Protein AF-0000000082408861 (afdb_homodimer)

Structure (mmCIF, N/CA/C/O backbone):
data_AF-0000000082408861-model_v1
#
loop_
_entity.id
_entity.type
_entity.pdbx_description
1 polymer 'DNA-binding transcriptional regulator, MarR family'
#
loop_
_atom_site.group_PDB
_atom_site.id
_atom_site.type_symbol
_atom_site.label_atom_id
_atom_site.label_alt_id
_atom_site.label_comp_id
_atom_site.label_asym_id
_atom_site.label_entity_id
_atom_site.label_seq_id
_atom_site.pdbx_PDB_ins_code
_atom_site.Cartn_x
_atom_site.Cartn_y
_atom_site.Cartn_z
_atom_site.occupancy
_atom_site.B_iso_or_equiv
_atom_site.auth_seq_id
_atom_site.auth_comp_id
_atom_site.auth_asym_id
_atom_site.auth_atom_id
_atom_site.pdbx_PDB_model_num
ATOM 1 N N . MET A 1 1 ? -28 -29.281 5.527 1 42.22 1 MET A N 1
ATOM 2 C CA . MET A 1 1 ? -28.469 -27.938 5.199 1 42.22 1 MET A CA 1
ATOM 3 C C . MET A 1 1 ? -27.312 -26.938 5.227 1 42.22 1 MET A C 1
ATOM 5 O O . MET A 1 1 ? -26.641 -26.797 6.242 1 42.22 1 MET A O 1
ATOM 9 N N . GLU A 1 2 ? -26.484 -26.781 4.203 1 54.41 2 GLU A N 1
ATOM 10 C CA . GLU A 1 2 ? -25.219 -26.047 4.102 1 54.41 2 GLU A CA 1
ATOM 11 C C . GLU A 1 2 ? -25.375 -24.609 4.594 1 54.41 2 GLU A C 1
ATOM 13 O O . GLU A 1 2 ? -26.375 -23.953 4.293 1 54.41 2 GLU A O 1
ATOM 18 N N . ALA A 1 3 ? -25.062 -24.406 5.738 1 59.84 3 ALA A N 1
ATOM 19 C CA . ALA A 1 3 ? -25.188 -23.062 6.316 1 59.84 3 ALA A CA 1
ATOM 20 C C . ALA A 1 3 ? -25.031 -22 5.246 1 59.84 3 ALA A C 1
ATOM 22 O O . ALA A 1 3 ? -24.203 -22.125 4.34 1 59.84 3 ALA A O 1
ATOM 23 N N . PRO A 1 4 ? -26.047 -21.188 5.078 1 75 4 PRO A N 1
ATOM 24 C CA . PRO A 1 4 ? -26.047 -20.156 4.031 1 75 4 PRO A CA 1
ATOM 25 C C . PRO A 1 4 ? -24.734 -19.391 3.961 1 75 4 PRO A C 1
ATOM 27 O O . PRO A 1 4 ? -24.094 -19.156 4.988 1 75 4 PRO A O 1
ATOM 30 N N . ARG A 1 5 ? -24.109 -19.469 2.812 1 85.31 5 ARG A N 1
ATOM 31 C CA . ARG A 1 5 ? -22.891 -18.719 2.51 1 85.31 5 ARG A CA 1
ATOM 32 C C . ARG A 1 5 ? -23.062 -17.234 2.846 1 85.31 5 ARG A C 1
ATOM 34 O O . ARG A 1 5 ? -24.047 -16.609 2.461 1 85.31 5 ARG A O 1
ATOM 41 N N . ASP A 1 6 ? -22.172 -16.688 3.797 1 92.5 6 ASP A N 1
ATOM 42 C CA . ASP A 1 6 ? -22.141 -15.258 4.078 1 92.5 6 ASP A CA 1
ATOM 43 C C . ASP A 1 6 ? -20.984 -14.57 3.361 1 92.5 6 ASP A C 1
ATOM 45 O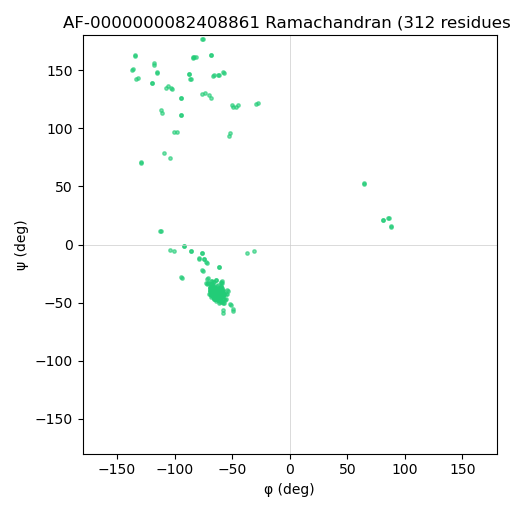 O . ASP A 1 6 ? -19.875 -14.5 3.895 1 92.5 6 ASP A O 1
ATOM 49 N N . ILE A 1 7 ? -21.297 -14.016 2.242 1 93.81 7 ILE A N 1
ATOM 50 C CA . ILE A 1 7 ? -20.281 -13.461 1.347 1 93.81 7 ILE A CA 1
ATOM 51 C C . ILE A 1 7 ? -19.625 -12.258 2.002 1 93.81 7 ILE A C 1
ATOM 53 O O . ILE A 1 7 ? -18.422 -12.016 1.807 1 93.81 7 ILE A O 1
ATOM 57 N N . SER A 1 8 ? -20.359 -11.516 2.799 1 93.75 8 SER A N 1
ATOM 58 C CA . SER A 1 8 ? -19.812 -10.32 3.438 1 93.75 8 SER A CA 1
ATOM 59 C C . SER A 1 8 ? -18.703 -10.68 4.426 1 93.75 8 SER A C 1
ATOM 61 O O . SER A 1 8 ? -17.703 -9.969 4.535 1 93.75 8 SER A O 1
ATOM 63 N N . VAL A 1 9 ? -18.875 -11.75 5.09 1 92.69 9 VAL A N 1
ATOM 64 C CA . VAL A 1 9 ? -17.875 -12.195 6.055 1 92.69 9 VAL A CA 1
ATOM 65 C C . VAL A 1 9 ? -16.625 -12.672 5.324 1 92.69 9 VAL A C 1
ATOM 67 O O . VAL A 1 9 ? -15.508 -12.359 5.734 1 92.69 9 VAL A O 1
ATOM 70 N N . GLU A 1 10 ? -16.844 -13.414 4.246 1 93.81 10 GLU A N 1
ATOM 71 C CA . GLU A 1 10 ? -15.727 -13.891 3.439 1 93.81 10 GLU A CA 1
ATOM 72 C C . GLU A 1 10 ? -14.938 -12.727 2.855 1 93.81 10 GLU A C 1
ATOM 74 O O . GLU A 1 10 ? -13.703 -12.727 2.881 1 93.81 10 GLU A O 1
ATOM 79 N N . ARG A 1 11 ? -15.602 -11.75 2.379 1 94 11 ARG A N 1
ATOM 80 C CA . ARG A 1 11 ? -14.969 -10.555 1.826 1 94 11 ARG A CA 1
ATOM 81 C C . ARG A 1 11 ? -14.164 -9.82 2.891 1 94 11 ARG A C 1
ATOM 83 O O . ARG A 1 11 ? -13.016 -9.438 2.648 1 94 11 ARG A O 1
ATOM 90 N N . GLU A 1 12 ? -14.797 -9.648 4.031 1 92.5 12 GLU A N 1
ATOM 91 C CA . GLU A 1 12 ? -14.125 -8.914 5.102 1 92.5 12 GLU A CA 1
ATOM 92 C C . GLU A 1 12 ? -12.82 -9.594 5.5 1 92.5 12 GLU A C 1
ATOM 94 O O . GLU A 1 12 ? -11.797 -8.93 5.688 1 92.5 12 GLU A O 1
ATOM 99 N N . ARG A 1 13 ? -12.828 -10.859 5.555 1 91.5 13 ARG A N 1
ATOM 100 C CA . ARG A 1 13 ? -11.633 -11.609 5.918 1 91.5 13 ARG A CA 1
ATOM 101 C C . ARG A 1 13 ? -10.539 -11.445 4.863 1 91.5 13 ARG A C 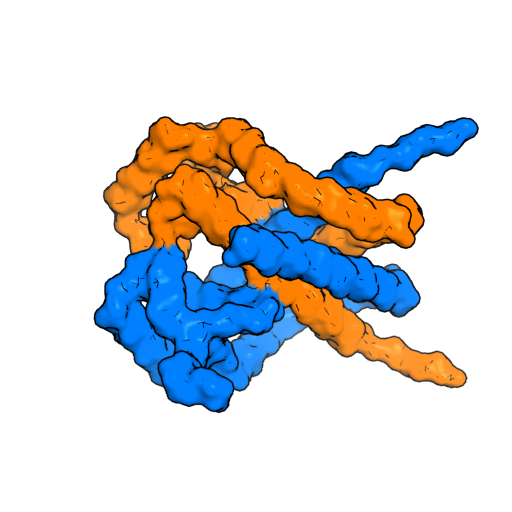1
ATOM 103 O O . ARG A 1 13 ? -9.383 -11.195 5.199 1 91.5 13 ARG A O 1
ATOM 110 N N . LEU A 1 14 ? -10.93 -11.594 3.627 1 93.56 14 LEU A N 1
ATOM 111 C CA . LEU A 1 14 ? -9.961 -11.484 2.539 1 93.56 14 LEU A CA 1
ATOM 112 C C . LEU A 1 14 ? -9.422 -10.062 2.441 1 93.56 14 LEU A C 1
ATOM 114 O O . LEU A 1 14 ? -8.219 -9.859 2.262 1 93.56 14 LEU A O 1
ATOM 118 N N . MET A 1 15 ? -10.32 -9.062 2.646 1 91.62 15 MET A N 1
ATOM 119 C CA . MET A 1 15 ? -9.906 -7.664 2.564 1 91.62 15 MET A CA 1
ATOM 120 C C . MET A 1 15 ? -8.984 -7.301 3.725 1 91.62 15 MET A C 1
ATOM 122 O O . MET A 1 15 ? -8.07 -6.484 3.57 1 91.62 15 MET A O 1
ATOM 126 N N . ASP A 1 16 ? -9.234 -7.914 4.871 1 90.44 16 ASP A N 1
ATOM 127 C CA . ASP A 1 16 ? -8.336 -7.727 6.004 1 90.44 16 ASP A CA 1
ATOM 128 C C . ASP A 1 16 ? -6.922 -8.195 5.66 1 90.44 16 ASP A C 1
ATOM 130 O O . ASP A 1 16 ? -5.941 -7.535 6.004 1 90.44 16 ASP A O 1
ATOM 134 N N . GLU A 1 17 ? -6.812 -9.305 4.984 1 91.69 17 GLU A N 1
ATOM 135 C CA . GLU A 1 17 ? -5.512 -9.844 4.594 1 91.69 17 GLU A CA 1
ATOM 136 C C . GLU A 1 17 ? -4.844 -8.961 3.545 1 91.69 17 GLU A C 1
ATOM 138 O O . GLU A 1 17 ? -3.629 -8.758 3.576 1 91.69 17 GLU A O 1
ATOM 143 N N . PHE A 1 18 ? -5.617 -8.383 2.65 1 91.06 18 PHE A N 1
ATOM 144 C CA . PHE A 1 18 ? -5.078 -7.48 1.639 1 91.06 18 PHE A CA 1
ATOM 145 C C . PHE A 1 18 ? -4.578 -6.188 2.275 1 91.06 18 PHE A C 1
ATOM 147 O O . PHE A 1 18 ? -3.543 -5.652 1.875 1 91.06 18 PHE A O 1
ATOM 154 N N . ARG A 1 19 ? -5.32 -5.711 3.244 1 87.31 19 ARG A N 1
ATOM 155 C CA . ARG A 1 19 ? -4.891 -4.516 3.963 1 87.31 19 ARG A CA 1
ATOM 156 C C . ARG A 1 19 ? -3.588 -4.77 4.715 1 87.31 19 ARG A C 1
ATOM 158 O O . ARG A 1 19 ? -2.68 -3.938 4.695 1 87.31 19 ARG A O 1
ATOM 165 N N . ALA A 1 20 ? -3.557 -5.93 5.379 1 88.88 20 ALA A N 1
ATOM 166 C CA . ALA A 1 20 ? -2.324 -6.301 6.066 1 88.88 20 ALA A CA 1
ATOM 167 C C . ALA A 1 20 ? -1.147 -6.355 5.098 1 88.88 20 ALA A C 1
ATOM 169 O O . ALA A 1 20 ? -0.052 -5.883 5.414 1 88.88 20 ALA A O 1
ATOM 170 N N . TYR A 1 21 ? -1.345 -6.895 3.92 1 89.19 21 TYR A N 1
ATOM 171 C CA . TYR A 1 21 ? -0.315 -6.918 2.889 1 89.19 21 TYR A CA 1
ATOM 172 C C . TYR A 1 21 ? 0.105 -5.504 2.502 1 89.19 21 TYR A C 1
ATOM 174 O O . TYR A 1 21 ? 1.293 -5.234 2.312 1 89.19 21 TYR A O 1
ATOM 182 N N . GLY A 1 22 ? -0.897 -4.637 2.373 1 86.56 22 GLY A N 1
ATOM 183 C CA . GLY A 1 22 ? -0.594 -3.25 2.059 1 86.56 22 GLY A CA 1
ATOM 184 C C . GLY A 1 22 ? 0.324 -2.596 3.074 1 86.56 22 GLY A C 1
ATOM 185 O O . GLY A 1 22 ? 1.254 -1.876 2.705 1 86.56 22 GLY A O 1
ATOM 186 N N . GLY A 1 23 ? 0.07 -2.816 4.332 1 87.81 23 GLY A N 1
ATOM 187 C CA . GLY A 1 23 ? 0.945 -2.312 5.379 1 87.81 23 GLY A CA 1
ATOM 188 C C . GLY A 1 23 ? 2.354 -2.869 5.301 1 87.81 23 GLY A C 1
ATOM 189 O O . GLY A 1 23 ? 3.328 -2.129 5.453 1 87.81 23 GLY A O 1
ATOM 190 N N . THR A 1 24 ? 2.477 -4.148 5.074 1 89.5 24 THR A N 1
ATOM 191 C CA . THR A 1 24 ? 3.775 -4.797 4.941 1 89.5 24 THR A CA 1
ATOM 192 C C . THR A 1 24 ? 4.527 -4.258 3.729 1 89.5 24 THR A C 1
ATOM 194 O O . THR A 1 24 ? 5.73 -4.008 3.799 1 89.5 24 THR A O 1
ATOM 197 N N . PHE A 1 25 ? 3.768 -4.105 2.684 1 86.56 25 PHE A N 1
ATOM 198 C CA . PHE A 1 25 ? 4.359 -3.566 1.464 1 86.56 25 PHE A CA 1
ATOM 199 C C . PHE A 1 25 ? 4.887 -2.156 1.694 1 86.56 25 PHE A C 1
ATOM 201 O O . PHE A 1 25 ? 5.977 -1.812 1.236 1 86.56 25 PHE A O 1
ATOM 208 N N . THR A 1 26 ? 4.121 -1.321 2.369 1 86.88 26 THR A N 1
ATOM 209 C CA . THR A 1 26 ? 4.551 0.029 2.713 1 86.88 26 THR A CA 1
ATOM 210 C C . THR A 1 26 ? 5.844 -0.006 3.523 1 86.88 26 THR A C 1
ATOM 212 O O . THR A 1 26 ? 6.75 0.798 3.295 1 86.88 26 THR A O 1
ATOM 215 N N . GLU A 1 27 ? 5.949 -0.92 4.465 1 89.25 27 GLU A N 1
ATOM 216 C CA . GLU A 1 27 ? 7.16 -1.059 5.27 1 89.25 27 GLU A CA 1
ATOM 217 C C . GLU A 1 27 ? 8.359 -1.421 4.398 1 89.25 27 GLU A C 1
ATOM 219 O O . GLU A 1 27 ? 9.438 -0.845 4.551 1 89.25 27 GLU A O 1
ATOM 224 N N . PHE A 1 28 ? 8.203 -2.354 3.49 1 90.12 28 PHE A N 1
ATOM 225 C CA . PHE A 1 28 ? 9.273 -2.73 2.576 1 90.12 28 PHE A CA 1
ATOM 226 C C . PHE A 1 28 ? 9.688 -1.547 1.708 1 90.12 28 PHE A C 1
ATOM 228 O O . PHE A 1 28 ? 10.875 -1.365 1.421 1 90.12 28 PHE A O 1
ATOM 235 N N . SER A 1 29 ? 8.68 -0.784 1.283 1 89.88 29 SER A N 1
ATOM 236 C CA . SER A 1 29 ? 8.969 0.389 0.465 1 89.88 29 SER A CA 1
ATOM 237 C C . SER A 1 29 ? 9.812 1.401 1.231 1 89.88 29 SER A C 1
ATOM 239 O O . SER A 1 29 ? 10.742 1.991 0.674 1 89.88 29 SER A O 1
ATOM 241 N N . HIS A 1 30 ? 9.516 1.572 2.506 1 89.5 30 HIS A N 1
ATOM 242 C CA . HIS A 1 30 ? 10.305 2.467 3.342 1 89.5 30 HIS A CA 1
ATOM 243 C C . HIS A 1 30 ? 11.734 1.953 3.502 1 89.5 30 HIS A C 1
ATOM 245 O O . HIS A 1 30 ? 12.688 2.729 3.43 1 89.5 30 HIS A O 1
ATOM 251 N N . ARG A 1 31 ? 11.836 0.746 3.707 1 90.94 31 ARG A N 1
ATOM 252 C CA . ARG A 1 31 ? 13.156 0.158 3.871 1 90.94 31 ARG A CA 1
ATOM 253 C C . ARG A 1 31 ? 13.969 0.26 2.582 1 90.94 31 ARG A C 1
ATOM 255 O O . ARG A 1 31 ? 15.18 0.486 2.617 1 90.94 31 ARG A O 1
ATOM 262 N N . PHE A 1 32 ? 13.336 0.033 1.491 1 93.94 32 PHE A N 1
ATOM 263 C CA . PHE A 1 32 ? 13.992 0.176 0.198 1 93.94 32 PHE A CA 1
ATOM 264 C C . PHE A 1 32 ? 14.469 1.607 -0.009 1 93.94 32 PHE A C 1
ATOM 266 O O . PHE A 1 32 ? 15.625 1.831 -0.384 1 93.94 32 PHE A O 1
ATOM 273 N N . ALA A 1 33 ? 13.57 2.564 0.259 1 93.12 33 ALA A N 1
ATOM 274 C CA . ALA A 1 33 ? 13.938 3.971 0.117 1 93.12 33 ALA A CA 1
ATOM 275 C C . ALA A 1 33 ? 15.109 4.324 1.026 1 93.12 33 ALA A C 1
ATOM 277 O O . ALA A 1 33 ? 16.016 5.074 0.63 1 93.12 33 ALA A O 1
ATOM 278 N N . SER A 1 34 ? 15.086 3.775 2.24 1 91.44 34 SER A N 1
ATOM 279 C CA . SER A 1 34 ? 16.203 3.979 3.168 1 91.44 34 SER A CA 1
ATOM 280 C C . SER A 1 34 ? 17.484 3.355 2.635 1 91.44 34 SER A C 1
ATOM 282 O O . SER A 1 34 ? 18.562 3.949 2.74 1 91.44 34 SER A O 1
ATOM 284 N N . TRP A 1 35 ? 17.359 2.203 2.129 1 94.31 35 TRP A N 1
ATOM 285 C CA . TRP A 1 35 ? 18.484 1.495 1.535 1 94.31 35 TRP A CA 1
ATOM 286 C C . TRP A 1 35 ? 19.078 2.287 0.373 1 94.31 35 TRP A C 1
ATOM 288 O O . TRP A 1 35 ? 20.281 2.252 0.14 1 94.31 35 TRP A O 1
ATOM 298 N N . LEU A 1 36 ? 18.25 3.018 -0.362 1 95.25 36 LEU A N 1
ATOM 299 C CA . LEU A 1 36 ? 18.703 3.873 -1.454 1 95.25 36 LEU A CA 1
ATOM 300 C C . LEU A 1 36 ? 19.375 5.125 -0.916 1 95.25 36 LEU A C 1
ATOM 302 O O . LEU A 1 36 ? 19.984 5.891 -1.68 1 95.25 36 LEU A O 1
ATOM 306 N N . GLY A 1 37 ? 19.234 5.375 0.365 1 94.19 37 GLY A N 1
ATOM 307 C CA . GLY A 1 37 ? 19.844 6.543 0.982 1 94.19 37 GLY A CA 1
ATOM 308 C C . GLY A 1 37 ? 18.984 7.789 0.877 1 94.19 37 GLY A C 1
ATOM 309 O O . GLY A 1 37 ? 19.484 8.906 0.982 1 94.19 37 GLY A O 1
ATOM 310 N N . LEU A 1 38 ? 17.672 7.629 0.696 1 94.25 38 LEU A N 1
ATOM 311 C CA . LEU A 1 38 ? 16.781 8.773 0.537 1 94.25 38 LEU A CA 1
ATOM 312 C C . LEU A 1 38 ? 16.328 9.297 1.894 1 94.25 38 LEU A C 1
ATOM 314 O O . LEU A 1 38 ? 16.062 8.508 2.809 1 94.25 38 LEU A O 1
ATOM 318 N N . HIS A 1 39 ? 16.25 10.602 1.918 1 89.12 39 HIS A N 1
ATOM 319 C CA . HIS A 1 39 ? 15.586 11.18 3.086 1 89.12 39 HIS A CA 1
ATOM 320 C C . HIS A 1 39 ? 14.078 11.023 3.006 1 89.12 39 HIS A C 1
ATOM 322 O O . HIS A 1 39 ? 13.539 10.625 1.966 1 89.12 39 HIS A O 1
ATOM 328 N N . SER A 1 40 ? 13.43 11.469 4.051 1 87.88 40 SER A N 1
ATOM 329 C CA . SER A 1 40 ? 12.031 11.094 4.258 1 87.88 40 SER A CA 1
ATOM 330 C C . SER A 1 40 ? 11.141 11.656 3.16 1 87.88 40 SER A C 1
ATOM 332 O O . SER A 1 40 ? 10.312 10.938 2.592 1 87.88 40 SER A O 1
ATOM 334 N N . THR A 1 41 ? 11.305 12.914 2.811 1 89.19 41 THR A N 1
ATOM 335 C CA . THR A 1 41 ? 10.438 13.523 1.804 1 89.19 41 THR A CA 1
ATOM 336 C C . THR A 1 41 ? 10.711 12.93 0.426 1 89.19 41 THR A C 1
ATOM 338 O O . THR A 1 41 ? 9.781 12.664 -0.337 1 89.19 41 THR A O 1
ATOM 341 N N . ASP A 1 42 ? 12.008 12.695 0.109 1 94.19 42 ASP A N 1
ATOM 342 C CA . ASP A 1 42 ? 12.367 12.07 -1.159 1 94.19 42 ASP A CA 1
ATOM 343 C C . ASP A 1 42 ? 11.836 10.641 -1.23 1 94.19 42 ASP A C 1
ATOM 345 O O . ASP A 1 42 ? 11.367 10.195 -2.281 1 94.19 42 ASP A O 1
ATOM 349 N N . ALA A 1 43 ? 11.945 10.016 -0.113 1 93.12 43 ALA A N 1
ATOM 350 C CA . ALA A 1 43 ? 11.422 8.656 -0.021 1 93.12 43 ALA A CA 1
ATOM 351 C C . ALA A 1 43 ? 9.922 8.625 -0.282 1 93.12 43 ALA A C 1
ATOM 353 O O . ALA A 1 43 ? 9.438 7.832 -1.091 1 93.12 43 ALA A O 1
ATOM 354 N N . THR A 1 44 ? 9.234 9.461 0.385 1 91.06 44 THR A N 1
ATOM 355 C CA . THR A 1 44 ? 7.793 9.555 0.22 1 91.06 44 THR A CA 1
ATOM 356 C C . THR A 1 44 ? 7.43 9.852 -1.231 1 91.06 44 THR A C 1
ATOM 358 O O . THR A 1 44 ? 6.512 9.242 -1.786 1 91.06 44 THR A O 1
ATOM 361 N N . ALA A 1 45 ? 8.156 10.742 -1.843 1 94.62 45 ALA A N 1
ATOM 362 C CA . ALA A 1 45 ? 7.906 11.102 -3.234 1 94.62 45 ALA A CA 1
ATOM 363 C C . ALA A 1 45 ? 8.109 9.906 -4.16 1 94.62 45 ALA A C 1
ATOM 365 O O . ALA A 1 45 ? 7.266 9.633 -5.016 1 94.62 45 ALA A O 1
ATOM 366 N N . LEU A 1 46 ? 9.211 9.227 -3.965 1 9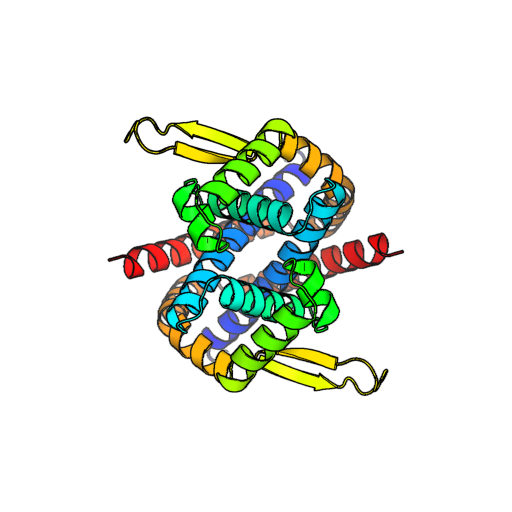4.62 46 LEU A N 1
ATOM 367 C CA . LEU A 1 46 ? 9.5 8.07 -4.801 1 94.62 46 LEU A CA 1
ATOM 368 C C . LEU A 1 46 ? 8.406 7.012 -4.66 1 94.62 46 LEU A C 1
ATOM 370 O O . LEU A 1 46 ? 7.969 6.43 -5.656 1 94.62 46 LEU A O 1
ATOM 374 N N . MET A 1 47 ? 7.988 6.773 -3.461 1 91.62 47 MET A N 1
ATOM 375 C CA . MET A 1 47 ? 6.945 5.781 -3.207 1 91.62 47 MET A CA 1
ATOM 376 C C . MET A 1 47 ? 5.633 6.191 -3.869 1 91.62 47 MET A C 1
ATOM 378 O O . MET A 1 47 ? 4.938 5.355 -4.445 1 91.62 47 MET A O 1
ATOM 382 N N . GLU A 1 48 ? 5.309 7.465 -3.77 1 92.62 48 GLU A N 1
ATOM 383 C CA . GLU A 1 48 ? 4.09 7.961 -4.402 1 92.62 48 GLU A CA 1
ATOM 384 C C . GLU A 1 48 ? 4.164 7.832 -5.922 1 92.62 48 GLU A C 1
ATOM 386 O O . GLU A 1 48 ? 3.191 7.426 -6.562 1 92.62 48 GLU A O 1
ATOM 391 N N . ILE A 1 49 ? 5.27 8.188 -6.492 1 95.12 49 ILE A N 1
ATOM 392 C CA . ILE A 1 49 ? 5.469 8.109 -7.934 1 95.12 49 ILE A CA 1
ATOM 393 C C . ILE A 1 49 ? 5.328 6.664 -8.398 1 95.12 49 ILE A C 1
ATOM 395 O O . ILE A 1 49 ? 4.598 6.375 -9.352 1 95.12 49 ILE A O 1
ATOM 399 N N . THR A 1 50 ? 5.984 5.77 -7.676 1 92.06 50 THR A N 1
ATOM 400 C CA . THR A 1 50 ? 5.988 4.359 -8.047 1 92.06 50 THR A CA 1
ATOM 401 C C . THR A 1 50 ? 4.594 3.756 -7.895 1 92.06 50 THR A C 1
ATOM 403 O O . THR A 1 50 ? 4.125 3.031 -8.773 1 92.06 50 THR A O 1
ATOM 406 N N . ALA A 1 51 ? 3.93 4.059 -6.82 1 88.56 51 ALA A N 1
ATOM 407 C CA . ALA A 1 51 ? 2.586 3.537 -6.582 1 88.56 51 ALA A CA 1
ATOM 408 C C . ALA A 1 51 ? 1.62 3.998 -7.672 1 88.56 51 ALA A C 1
ATOM 410 O O . ALA A 1 51 ? 0.812 3.209 -8.164 1 88.56 51 ALA A O 1
ATOM 411 N N . ALA A 1 52 ? 1.679 5.25 -8.016 1 91.31 52 ALA A N 1
ATOM 412 C CA . ALA A 1 52 ? 0.794 5.805 -9.039 1 91.31 52 ALA A CA 1
ATOM 413 C C . ALA A 1 52 ? 1.064 5.168 -10.398 1 91.31 52 ALA A C 1
ATOM 415 O O . ALA A 1 52 ? 0.132 4.883 -11.156 1 91.31 52 ALA A O 1
ATOM 416 N N . GLU A 1 53 ? 2.312 4.977 -10.648 1 90.31 53 GLU A N 1
ATOM 417 C CA . GLU A 1 53 ? 2.701 4.324 -11.898 1 90.31 53 GLU A CA 1
ATOM 418 C C . GLU A 1 53 ? 2.158 2.898 -11.969 1 90.31 53 GLU A C 1
ATOM 420 O O . GLU A 1 53 ? 1.663 2.467 -13.008 1 90.31 53 GLU A O 1
ATOM 425 N N . GLU A 1 54 ? 2.234 2.156 -10.914 1 84.19 54 GLU A N 1
ATOM 426 C CA . GLU A 1 54 ? 1.803 0.763 -10.852 1 84.19 54 GLU A CA 1
ATOM 427 C C . GLU A 1 54 ? 0.3 0.64 -11.086 1 84.19 54 GLU A C 1
ATOM 429 O O . GLU A 1 54 ? -0.171 -0.363 -11.625 1 84.19 54 GLU A O 1
ATOM 434 N N . LYS A 1 55 ? -0.394 1.655 -10.695 1 84.19 55 LYS A N 1
ATOM 435 C CA . LYS A 1 55 ? -1.84 1.622 -10.891 1 84.19 55 LYS A CA 1
ATOM 436 C C . LYS A 1 55 ? -2.219 2.104 -12.281 1 84.19 55 LYS A C 1
ATOM 438 O O . LYS A 1 55 ? -3.395 2.096 -12.656 1 84.19 55 LYS A O 1
ATOM 443 N N . GLY A 1 56 ? -1.214 2.59 -13.047 1 83.69 56 GLY A N 1
ATOM 444 C CA . GLY A 1 56 ? -1.465 3.031 -14.414 1 83.69 56 GLY A CA 1
ATOM 445 C C . GLY A 1 56 ? -1.874 4.488 -14.5 1 83.69 56 GLY A C 1
ATOM 446 O O . GLY A 1 56 ? -2.475 4.91 -15.492 1 83.69 56 GLY A O 1
ATOM 447 N N . ALA A 1 57 ? -1.657 5.199 -13.484 1 86.75 57 ALA A N 1
ATOM 448 C CA . ALA A 1 57 ? -1.994 6.617 -13.438 1 86.75 57 ALA A CA 1
ATOM 449 C C . ALA A 1 57 ? -0.808 7.449 -12.961 1 86.75 57 ALA A C 1
ATOM 451 O O . ALA A 1 57 ? -0.867 8.078 -11.898 1 86.75 57 ALA A O 1
ATOM 452 N N . PRO A 1 58 ? 0.214 7.551 -13.805 1 93.06 58 PRO A N 1
ATOM 453 C CA . PRO A 1 58 ? 1.41 8.289 -13.391 1 93.06 58 PRO A CA 1
ATOM 454 C C . PRO A 1 58 ? 1.107 9.727 -12.984 1 93.06 58 PRO A C 1
ATOM 456 O O . PRO A 1 58 ? 0.23 10.367 -13.578 1 93.06 58 PRO A O 1
ATOM 459 N N . LEU A 1 59 ? 1.871 10.211 -12.055 1 94.38 59 LEU A N 1
ATOM 460 C CA . LEU A 1 59 ? 1.645 11.539 -11.492 1 94.38 59 LEU A CA 1
ATOM 461 C C . LEU A 1 59 ? 2.361 12.602 -12.312 1 94.38 59 LEU A C 1
ATOM 463 O O . LEU A 1 59 ? 3.439 12.352 -12.859 1 94.38 59 LEU A O 1
ATOM 467 N N . SER A 1 60 ? 1.723 13.812 -12.375 1 95.19 60 SER A N 1
ATOM 468 C CA . SER A 1 60 ? 2.438 15.016 -12.773 1 95.19 60 SER A CA 1
ATOM 469 C C . SER A 1 60 ? 3.172 15.641 -11.594 1 95.19 60 SER A C 1
ATOM 471 O O . SER A 1 60 ? 2.863 15.344 -10.438 1 95.19 60 SER A O 1
ATOM 473 N N . PRO A 1 61 ? 4.184 16.516 -11.961 1 95.88 61 PRO A N 1
ATOM 474 C CA . PRO A 1 61 ? 4.832 17.234 -10.859 1 95.88 61 PRO A CA 1
ATOM 475 C C . PRO A 1 61 ? 3.836 18 -9.977 1 95.88 61 PRO A C 1
ATOM 477 O O . PRO A 1 61 ? 3.945 17.969 -8.75 1 95.88 61 PRO A O 1
ATOM 480 N N . ALA A 1 62 ? 2.889 18.578 -10.547 1 94.06 62 ALA A N 1
ATOM 481 C CA . ALA A 1 62 ? 1.891 19.344 -9.805 1 94.06 62 ALA A CA 1
ATOM 482 C C . ALA A 1 62 ? 1.081 18.453 -8.875 1 94.06 62 ALA A C 1
ATOM 484 O O . ALA A 1 62 ? 0.884 18.766 -7.703 1 94.06 62 ALA A O 1
ATOM 485 N N . ARG A 1 63 ? 0.641 17.344 -9.375 1 92.88 63 ARG A N 1
ATOM 486 C CA . ARG A 1 63 ? -0.158 16.422 -8.578 1 92.88 63 ARG A CA 1
ATOM 487 C C . ARG A 1 63 ? 0.665 15.828 -7.441 1 92.88 63 ARG A C 1
ATOM 489 O O . ARG A 1 63 ? 0.153 15.617 -6.34 1 92.88 63 ARG A O 1
ATOM 496 N N . LEU A 1 64 ? 1.894 15.484 -7.75 1 94.75 64 LEU A N 1
ATOM 497 C CA . LEU A 1 64 ? 2.771 14.984 -6.703 1 94.75 64 LEU A CA 1
ATOM 498 C C . LEU A 1 64 ? 2.898 15.992 -5.566 1 94.75 64 LEU A C 1
ATOM 500 O O . LEU A 1 64 ? 2.748 15.641 -4.395 1 94.75 64 LEU A O 1
ATOM 504 N N . GLY A 1 65 ? 3.201 17.25 -5.977 1 94.19 65 GLY A N 1
ATOM 505 C CA . GLY A 1 65 ? 3.33 18.297 -4.977 1 94.19 65 GLY A CA 1
ATOM 506 C C . GLY A 1 65 ? 2.109 18.438 -4.09 1 94.19 65 GLY A C 1
ATOM 507 O O . GLY A 1 65 ? 2.234 18.578 -2.869 1 94.19 65 GLY A O 1
ATOM 508 N N . GLU A 1 66 ? 0.955 18.375 -4.676 1 89.88 66 GLU A N 1
ATOM 509 C CA . GLU A 1 66 ? -0.302 18.453 -3.939 1 89.88 66 GLU A CA 1
ATOM 510 C C . GLU A 1 66 ? -0.443 17.266 -2.977 1 89.88 66 GLU A C 1
ATOM 512 O O . GLU A 1 66 ? -0.847 17.453 -1.825 1 89.88 66 GLU A O 1
ATOM 517 N N . ARG A 1 67 ? -0.078 16.125 -3.373 1 87.94 67 ARG A N 1
ATOM 518 C CA . ARG A 1 67 ? -0.266 14.898 -2.609 1 87.94 67 ARG A CA 1
ATOM 519 C C . ARG A 1 67 ? 0.63 14.883 -1.376 1 87.94 67 ARG A C 1
ATOM 521 O O . ARG A 1 67 ? 0.246 14.352 -0.332 1 87.94 67 ARG A O 1
ATOM 528 N N . ILE A 1 68 ? 1.818 15.398 -1.516 1 88.19 68 ILE A N 1
ATOM 529 C CA . ILE A 1 68 ? 2.738 15.273 -0.39 1 88.19 68 ILE A CA 1
ATOM 530 C C . ILE A 1 68 ? 2.996 16.641 0.223 1 88.19 68 ILE A C 1
ATOM 532 O O . ILE A 1 68 ? 3.971 16.828 0.954 1 88.19 68 ILE A O 1
ATOM 536 N N . SER A 1 69 ? 2.18 17.625 -0.203 1 88.62 69 SER A N 1
ATOM 537 C CA . SER A 1 69 ? 2.094 18.938 0.412 1 88.62 69 SER A CA 1
ATOM 538 C C . SER A 1 69 ? 3.406 19.703 0.271 1 88.62 69 SER A C 1
ATOM 540 O O . SER A 1 69 ? 3.939 20.219 1.256 1 88.62 69 SER A O 1
ATOM 542 N N . LEU A 1 70 ? 3.857 19.797 -0.89 1 91.56 70 LEU A N 1
ATOM 543 C CA . LEU A 1 70 ? 5.039 20.594 -1.208 1 91.56 70 LEU A CA 1
ATOM 544 C C . LEU A 1 70 ? 4.676 21.75 -2.123 1 91.56 70 LEU A C 1
ATOM 546 O O . LEU A 1 70 ? 3.758 21.641 -2.938 1 91.56 70 LEU A O 1
ATOM 550 N N . THR A 1 71 ? 5.43 22.828 -1.922 1 93.69 71 THR A N 1
ATOM 551 C CA . THR A 1 71 ? 5.32 23.938 -2.869 1 93.69 71 THR A CA 1
ATOM 552 C C . THR A 1 71 ? 5.879 23.531 -4.23 1 93.69 71 THR A C 1
ATOM 554 O O . THR A 1 71 ? 6.59 22.531 -4.348 1 93.69 71 THR A O 1
ATOM 557 N N . SER A 1 72 ? 5.5 24.344 -5.23 1 94.81 72 SER A N 1
ATOM 558 C CA . SER A 1 72 ? 6.008 24.078 -6.574 1 94.81 72 SER A CA 1
ATOM 559 C C . SER A 1 72 ? 7.531 24.109 -6.605 1 94.81 72 SER A C 1
ATOM 561 O O . SER A 1 72 ? 8.156 23.25 -7.242 1 94.81 72 SER A O 1
ATOM 563 N N . GLY A 1 73 ? 8.062 25.047 -5.941 1 96.19 73 GLY A N 1
ATOM 564 C CA . GLY A 1 73 ? 9.508 25.156 -5.891 1 96.19 73 GLY A CA 1
ATOM 565 C C . GLY A 1 73 ? 10.164 23.953 -5.215 1 96.19 73 GLY A C 1
ATOM 566 O O . GLY A 1 73 ? 11.156 23.422 -5.723 1 96.19 73 GLY A O 1
ATOM 567 N N . ALA A 1 74 ? 9.656 23.531 -4.066 1 95.31 74 ALA A N 1
ATOM 568 C CA . ALA A 1 74 ? 10.18 22.375 -3.346 1 95.31 74 ALA A CA 1
ATOM 569 C C . ALA A 1 74 ? 10.016 21.109 -4.16 1 95.31 74 ALA A C 1
ATOM 571 O O . ALA A 1 74 ? 10.883 20.234 -4.145 1 95.31 74 ALA A O 1
ATOM 572 N N . THR A 1 75 ? 8.875 21.047 -4.82 1 96.69 75 THR A N 1
ATOM 573 C CA . THR A 1 75 ? 8.617 19.891 -5.676 1 96.69 75 THR A CA 1
ATOM 574 C C . THR A 1 75 ? 9.648 19.812 -6.801 1 96.69 75 THR A C 1
ATOM 576 O O . THR A 1 75 ? 10.195 18.75 -7.07 1 96.69 75 THR A O 1
ATOM 579 N N . THR A 1 76 ? 9.891 20.906 -7.375 1 96.75 76 THR A N 1
ATOM 580 C CA . THR A 1 76 ? 10.875 20.969 -8.453 1 96.75 76 THR A CA 1
ATOM 581 C C . THR A 1 76 ? 12.25 20.531 -7.945 1 96.75 76 THR A C 1
ATOM 583 O O . THR A 1 76 ? 12.922 19.719 -8.578 1 96.75 76 THR A O 1
ATOM 586 N N . ALA A 1 77 ? 12.617 21.062 -6.852 1 97.25 77 ALA A N 1
ATOM 587 C CA . ALA A 1 77 ? 13.922 20.734 -6.277 1 97.25 77 ALA A CA 1
ATOM 588 C C . ALA A 1 77 ? 14.023 19.25 -5.965 1 97.25 77 ALA A C 1
ATOM 590 O O . ALA A 1 77 ? 15.055 18.625 -6.23 1 97.25 77 ALA A O 1
ATOM 591 N N . LEU A 1 78 ? 13.023 18.734 -5.395 1 96.31 78 LEU A N 1
ATOM 592 C CA . LEU A 1 78 ? 12.961 17.328 -5.043 1 96.31 78 LEU A CA 1
ATOM 593 C C . LEU A 1 78 ? 13.062 16.453 -6.289 1 96.31 78 LEU A C 1
ATOM 595 O O . LEU A 1 78 ? 13.812 15.469 -6.301 1 96.31 78 LEU A O 1
ATOM 599 N N . LEU A 1 79 ? 12.297 16.812 -7.285 1 97.31 79 LEU A N 1
ATOM 600 C CA . LEU A 1 79 ? 12.305 16.047 -8.523 1 97.31 79 LEU A CA 1
ATOM 601 C C . LEU A 1 79 ? 13.672 16.109 -9.195 1 97.31 79 LEU A C 1
ATOM 603 O O . LEU A 1 79 ? 14.141 15.117 -9.766 1 97.31 79 LEU A O 1
ATOM 607 N N . ASN A 1 80 ? 14.273 17.234 -9.117 1 97.62 80 ASN A N 1
ATOM 608 C CA . ASN A 1 80 ? 15.625 17.359 -9.656 1 97.62 80 ASN A CA 1
ATOM 609 C C . ASN A 1 80 ? 16.609 16.438 -8.93 1 97.62 80 ASN A C 1
ATOM 611 O O . ASN A 1 80 ? 17.453 15.805 -9.562 1 97.62 80 ASN A O 1
ATOM 615 N N . ARG A 1 81 ? 16.453 16.328 -7.633 1 96.75 81 ARG A N 1
ATOM 616 C CA . ARG A 1 81 ? 17.312 15.469 -6.84 1 96.75 81 ARG A CA 1
ATOM 617 C C . ARG A 1 81 ? 17.094 14 -7.207 1 96.75 81 ARG A C 1
ATOM 619 O O . ARG A 1 81 ? 18.062 13.258 -7.414 1 96.75 81 ARG A O 1
ATOM 626 N N . LEU A 1 82 ? 15.883 13.602 -7.301 1 97.06 82 LEU A N 1
ATOM 627 C CA . LEU A 1 82 ? 15.555 12.211 -7.605 1 97.06 82 LEU A CA 1
ATOM 628 C C . LEU A 1 82 ? 16.016 11.844 -9.016 1 97.06 82 LEU A C 1
ATOM 630 O O . LEU A 1 82 ? 16.453 10.719 -9.25 1 97.06 82 LEU A O 1
ATOM 634 N N . GLU A 1 83 ? 15.836 12.766 -9.93 1 97 83 GLU A N 1
ATOM 635 C CA . GLU A 1 83 ? 16.266 12.531 -11.305 1 97 83 GLU A CA 1
ATOM 636 C C . GLU A 1 83 ? 17.781 12.438 -11.406 1 97 83 GLU A C 1
ATOM 638 O O . GLU A 1 83 ? 18.312 11.578 -12.102 1 97 83 GLU A O 1
ATOM 643 N N . LYS A 1 84 ? 18.453 13.336 -10.773 1 96.5 84 LYS A N 1
ATOM 644 C CA . LYS A 1 84 ? 19.906 13.344 -10.758 1 96.5 84 LYS A CA 1
ATOM 645 C C . LYS A 1 84 ? 20.453 12.047 -10.164 1 96.5 84 LYS A C 1
ATOM 647 O O . LYS A 1 84 ? 21.469 11.516 -10.633 1 96.5 84 LYS A O 1
ATOM 652 N N . ALA A 1 85 ? 19.797 11.508 -9.148 1 95.62 85 ALA A N 1
ATOM 653 C CA . ALA A 1 85 ? 20.203 10.273 -8.484 1 95.62 85 ALA A CA 1
ATOM 654 C C . ALA A 1 85 ? 19.844 9.055 -9.336 1 95.62 85 ALA A C 1
ATOM 656 O O . ALA A 1 85 ? 20.219 7.93 -9 1 95.62 85 ALA A O 1
ATOM 657 N N . GLY A 1 86 ? 19.109 9.281 -10.438 1 96.19 86 GLY A N 1
ATOM 658 C CA . GLY A 1 86 ? 18.734 8.211 -11.344 1 96.19 86 GLY A CA 1
ATOM 659 C C . GLY A 1 86 ? 17.547 7.414 -10.867 1 96.19 86 GLY A C 1
ATOM 660 O O . GLY A 1 86 ? 17.359 6.266 -11.281 1 96.19 86 GLY A O 1
ATOM 661 N N . HIS A 1 87 ? 16.734 7.953 -9.984 1 96.88 87 HIS A N 1
ATOM 662 C CA . HIS A 1 87 ? 15.633 7.195 -9.391 1 96.88 87 HIS A CA 1
ATOM 663 C C . HIS A 1 87 ? 14.336 7.41 -10.156 1 96.88 87 HIS A C 1
ATOM 665 O O . HIS A 1 87 ? 13.461 6.535 -10.164 1 96.88 87 HIS A O 1
ATOM 671 N N . ILE A 1 88 ? 14.164 8.562 -10.797 1 97.69 88 ILE A N 1
ATOM 672 C CA . ILE A 1 88 ? 12.945 8.82 -11.547 1 97.69 88 ILE A CA 1
ATOM 673 C C . ILE A 1 88 ? 13.289 9.422 -12.906 1 97.69 88 ILE A C 1
ATOM 675 O O . ILE A 1 88 ? 14.422 9.836 -13.141 1 97.69 88 ILE A O 1
ATOM 679 N N . VAL A 1 89 ? 12.344 9.359 -13.797 1 96.88 89 VAL A N 1
ATOM 680 C CA . VAL A 1 89 ? 12.438 10.016 -15.094 1 96.88 89 VAL A CA 1
ATOM 681 C C . VAL A 1 89 ? 11.148 10.789 -15.375 1 96.88 89 VAL A C 1
ATOM 683 O O . VAL A 1 89 ? 10.062 10.383 -14.938 1 96.88 89 VAL A O 1
ATOM 686 N N . ARG A 1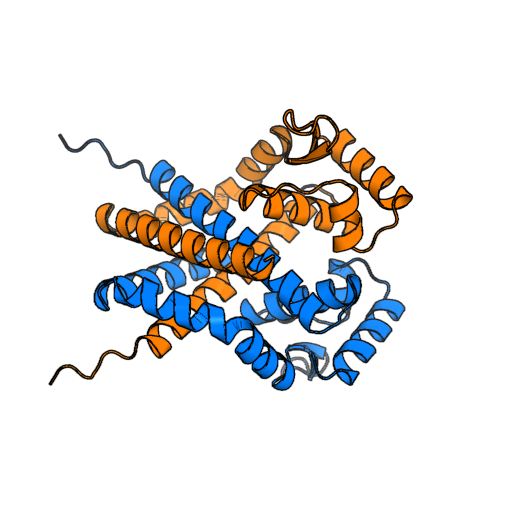 90 ? 11.344 11.977 -16.031 1 95.31 90 ARG A N 1
ATOM 687 C CA . ARG A 1 90 ? 10.203 12.758 -16.516 1 95.31 90 ARG A CA 1
ATOM 688 C C . ARG A 1 90 ? 9.898 12.43 -17.984 1 95.31 90 ARG A C 1
ATOM 690 O O . ARG A 1 90 ? 10.82 12.305 -18.797 1 95.31 90 ARG A O 1
ATOM 697 N N . THR A 1 91 ? 8.617 12.07 -18.125 1 92.19 91 THR A N 1
ATOM 698 C CA . THR A 1 91 ? 8.227 11.758 -19.5 1 92.19 91 THR A CA 1
ATOM 699 C C . THR A 1 91 ? 7.113 12.688 -19.969 1 92.19 91 THR A C 1
ATOM 701 O O . THR A 1 91 ? 6.219 13.039 -19.203 1 92.19 91 THR A O 1
ATOM 704 N N . ARG A 1 92 ? 7.188 13.172 -21.25 1 83.81 92 ARG A N 1
ATOM 705 C CA . ARG A 1 92 ? 6.129 13.992 -21.828 1 83.81 92 ARG A CA 1
ATOM 706 C C . ARG A 1 92 ? 5.152 13.141 -22.625 1 83.81 92 ARG A C 1
ATOM 708 O O . ARG A 1 92 ? 5.566 12.297 -23.422 1 83.81 92 ARG A O 1
ATOM 715 N N . GLU A 1 93 ? 3.906 13.016 -22.094 1 66.56 93 GLU A N 1
ATOM 716 C CA . GLU A 1 93 ? 2.9 12.203 -22.766 1 66.56 93 GLU A CA 1
ATOM 717 C C . GLU A 1 93 ? 2.465 12.836 -24.078 1 66.56 93 GLU A C 1
ATOM 719 O O . GLU A 1 93 ? 2.273 14.047 -24.156 1 66.56 93 GLU A O 1
ATOM 724 N N . ASN A 1 94 ? 2.574 12 -25.125 1 59.81 94 ASN A N 1
ATOM 725 C CA . ASN A 1 94 ? 2.285 12.383 -26.516 1 59.81 94 ASN A CA 1
ATOM 726 C C . ASN A 1 94 ? 0.912 13.039 -26.625 1 59.81 94 ASN A C 1
ATOM 728 O O . ASN A 1 94 ? 0.716 13.93 -27.453 1 59.81 94 ASN A O 1
ATOM 732 N N . ALA A 1 95 ? -0.136 12.406 -26.109 1 54.88 95 ALA A N 1
ATOM 733 C CA . ALA A 1 95 ? -1.468 12.914 -26.438 1 54.88 95 ALA A CA 1
ATOM 734 C C . ALA A 1 95 ? -1.619 14.375 -26.016 1 54.88 95 ALA A C 1
ATOM 736 O O . ALA A 1 95 ? -2.264 15.164 -26.703 1 54.88 95 ALA A O 1
ATOM 737 N N . ASP A 1 96 ? -1.45 14.602 -24.812 1 54.94 96 ASP A N 1
ATOM 738 C CA . ASP A 1 96 ? -1.408 16 -24.438 1 54.94 96 ASP A CA 1
ATOM 739 C C . ASP A 1 96 ? 0.025 16.453 -24.156 1 54.94 96 ASP A C 1
ATOM 741 O O . ASP A 1 96 ? 0.567 16.203 -23.078 1 54.94 96 ASP A O 1
ATOM 745 N N . ARG A 1 97 ? 0.798 16.625 -25.266 1 56.38 97 ARG A N 1
ATOM 746 C CA . ARG A 1 97 ? 2.193 17.062 -25.312 1 56.38 97 ARG A CA 1
ATOM 747 C C . ARG A 1 97 ? 2.523 18 -24.172 1 56.38 97 ARG A C 1
ATOM 749 O O . ARG A 1 97 ? 3.689 18.344 -23.953 1 56.38 97 ARG A O 1
ATOM 756 N N . ARG A 1 98 ? 1.436 18.297 -23.469 1 59.16 98 ARG A N 1
ATOM 757 C CA . ARG A 1 98 ? 1.723 19.359 -22.5 1 59.16 98 ARG A CA 1
ATOM 758 C C . ARG A 1 98 ? 1.842 18.797 -21.094 1 59.16 98 ARG A C 1
ATOM 760 O O . ARG A 1 98 ? 2.354 19.469 -20.188 1 59.16 98 ARG A O 1
ATOM 767 N N . VAL A 1 99 ? 1.568 17.484 -20.969 1 79.19 99 VAL A N 1
ATOM 768 C CA . VAL A 1 99 ? 1.585 17.125 -19.562 1 79.19 99 VAL A CA 1
ATOM 769 C C . VAL A 1 99 ? 2.773 16.203 -19.281 1 79.19 99 VAL A C 1
ATOM 771 O O . VAL A 1 99 ? 2.932 15.164 -19.922 1 79.19 99 VAL A O 1
ATOM 774 N N . VAL A 1 100 ? 3.654 16.672 -18.5 1 90.31 100 VAL A N 1
ATOM 775 C CA . VAL A 1 100 ? 4.801 15.906 -18.016 1 90.31 100 VAL A CA 1
ATOM 776 C C . VAL A 1 100 ? 4.348 14.93 -16.922 1 90.31 100 VAL A C 1
ATOM 778 O O . VAL A 1 100 ? 3.586 15.305 -16.031 1 90.31 100 VAL A O 1
ATOM 781 N N . THR A 1 101 ? 4.758 13.609 -17.094 1 94.88 101 THR A N 1
ATOM 782 C CA . THR A 1 101 ? 4.445 12.625 -16.062 1 94.88 101 THR A CA 1
ATOM 783 C C . THR A 1 101 ? 5.723 12.055 -15.453 1 94.88 101 THR A C 1
ATOM 785 O O . THR A 1 101 ? 6.777 12.062 -16.094 1 94.88 101 THR A O 1
ATOM 788 N N . LEU A 1 102 ? 5.617 11.562 -14.227 1 96.94 102 LEU A N 1
ATOM 789 C CA . LEU A 1 102 ? 6.738 11.039 -13.453 1 96.94 102 LEU A CA 1
ATOM 790 C C . LEU A 1 102 ? 6.727 9.516 -13.445 1 96.94 102 LEU A C 1
ATOM 792 O O . LEU A 1 102 ? 5.68 8.898 -13.219 1 96.94 102 LEU A O 1
ATOM 796 N N . HIS A 1 103 ? 7.914 8.93 -13.68 1 95.75 103 HIS A N 1
ATOM 797 C CA . HIS A 1 103 ? 8.055 7.48 -13.703 1 95.75 103 HIS A CA 1
ATOM 798 C C . HIS A 1 103 ? 9.305 7.035 -12.961 1 95.75 103 HIS A C 1
ATOM 800 O O . HIS A 1 103 ? 10.281 7.781 -12.875 1 95.75 103 HIS A O 1
ATOM 806 N N . SER A 1 104 ? 9.18 5.801 -12.398 1 94.69 104 SER A N 1
ATOM 807 C CA . SER A 1 104 ? 10.414 5.207 -11.891 1 94.69 104 SER A CA 1
ATOM 808 C C . SER A 1 104 ? 11.391 4.898 -13.023 1 94.69 104 SER A C 1
ATOM 810 O O . SER A 1 104 ? 10.969 4.512 -14.117 1 94.69 104 SER A O 1
ATOM 812 N N . SER A 1 105 ? 12.672 5.031 -12.773 1 94.62 105 SER A N 1
ATOM 813 C CA . SER A 1 105 ? 13.68 4.754 -13.789 1 94.62 105 SER A CA 1
ATOM 814 C C . SER A 1 105 ? 13.992 3.264 -13.867 1 94.62 105 SER A C 1
ATOM 816 O O . SER A 1 105 ? 13.688 2.512 -12.938 1 94.62 105 SER A O 1
ATOM 818 N N . ALA A 1 106 ? 14.609 2.875 -15.031 1 93.44 106 ALA A N 1
ATOM 819 C CA . ALA A 1 106 ? 15.117 1.512 -15.164 1 93.44 106 ALA A CA 1
ATOM 820 C C . ALA A 1 106 ? 16.172 1.211 -14.102 1 93.44 106 ALA A C 1
ATOM 822 O O . ALA A 1 106 ? 16.234 0.095 -13.578 1 93.44 106 ALA A O 1
ATOM 823 N N . HIS A 1 107 ? 16.922 2.209 -13.805 1 94.25 107 HIS A N 1
ATOM 824 C CA . HIS A 1 107 ? 17.969 2.074 -12.797 1 94.25 107 HIS A CA 1
ATOM 825 C C . HIS A 1 107 ? 17.375 1.731 -11.43 1 94.25 107 HIS A C 1
ATOM 827 O O . HIS A 1 107 ? 17.859 0.817 -10.758 1 94.25 107 HIS A O 1
ATOM 833 N N . VAL A 1 108 ? 16.344 2.406 -11.039 1 94.12 108 VAL A N 1
ATOM 834 C CA . VAL A 1 108 ? 15.742 2.182 -9.734 1 94.12 108 VAL A CA 1
ATOM 835 C C . VAL A 1 108 ? 15.078 0.806 -9.695 1 94.12 108 VAL A C 1
ATOM 837 O O . VAL A 1 108 ? 14.984 0.182 -8.641 1 94.12 108 VAL A O 1
ATOM 840 N N . GLN A 1 109 ? 14.578 0.352 -10.828 1 92.88 109 GLN A N 1
ATOM 841 C CA . GLN A 1 109 ? 13.984 -0.978 -10.914 1 92.88 109 GLN A CA 1
ATOM 842 C C . GLN A 1 109 ? 15.031 -2.064 -10.695 1 92.88 109 GLN A C 1
ATOM 844 O O . GLN A 1 109 ? 14.766 -3.076 -10.047 1 92.88 109 GLN A O 1
ATOM 849 N N . ASP A 1 110 ? 16.203 -1.864 -11.281 1 94.88 110 ASP A N 1
ATOM 850 C CA . ASP A 1 110 ? 17.312 -2.793 -11.07 1 94.88 110 ASP A CA 1
ATOM 851 C C . ASP A 1 110 ? 17.703 -2.852 -9.594 1 94.88 110 ASP A C 1
ATOM 853 O O . ASP A 1 110 ? 17.984 -3.93 -9.062 1 94.88 110 ASP A O 1
ATOM 857 N N . LEU A 1 111 ? 17.766 -1.698 -8.984 1 95.44 111 LEU A N 1
ATOM 858 C CA . LEU A 1 111 ? 18.109 -1.637 -7.566 1 95.44 111 LEU A CA 1
ATOM 859 C C . LEU A 1 111 ? 17.031 -2.322 -6.727 1 95.44 111 LEU A C 1
ATOM 861 O O . LEU A 1 111 ? 17.344 -2.99 -5.738 1 95.44 111 LEU A O 1
ATOM 865 N N . ALA A 1 112 ? 15.797 -2.133 -7.129 1 94.06 112 ALA A N 1
ATOM 866 C CA . ALA A 1 112 ? 14.703 -2.818 -6.438 1 94.06 112 ALA A CA 1
ATOM 867 C C . ALA A 1 112 ? 14.867 -4.332 -6.527 1 94.06 112 ALA A C 1
ATOM 869 O O . ALA A 1 112 ? 14.695 -5.043 -5.535 1 94.06 112 ALA A O 1
ATOM 870 N N . ASP A 1 113 ? 15.242 -4.816 -7.73 1 93.31 113 ASP A N 1
ATOM 871 C CA . ASP A 1 113 ? 15.461 -6.246 -7.93 1 93.31 113 ASP A CA 1
ATOM 872 C C . ASP A 1 113 ? 16.562 -6.762 -7.008 1 93.31 113 ASP A C 1
ATOM 874 O O . ASP A 1 113 ? 16.453 -7.848 -6.441 1 93.31 113 ASP A O 1
ATOM 878 N N . GLU A 1 114 ? 17.578 -5.98 -6.914 1 95.5 114 GLU A N 1
ATOM 879 C CA . GLU A 1 114 ? 18.672 -6.348 -6.031 1 95.5 114 GLU A CA 1
ATOM 880 C C . GLU A 1 114 ? 18.234 -6.383 -4.574 1 95.5 114 GLU A C 1
ATOM 882 O O . GLU A 1 114 ? 18.516 -7.34 -3.854 1 95.5 114 GLU A O 1
ATOM 887 N N . PHE A 1 115 ? 17.547 -5.387 -4.129 1 95.31 115 PHE A N 1
ATOM 888 C CA . PHE A 1 115 ? 17.109 -5.262 -2.746 1 95.31 115 PHE A CA 1
ATOM 889 C C . PHE A 1 115 ? 16.125 -6.363 -2.387 1 95.31 115 PHE A C 1
ATOM 891 O O . PHE A 1 115 ? 16.188 -6.938 -1.297 1 95.31 115 PHE A O 1
ATOM 898 N N . PHE A 1 116 ? 15.227 -6.676 -3.33 1 94.75 116 PHE A N 1
ATOM 899 C CA . PHE A 1 116 ? 14.148 -7.609 -3.039 1 94.75 116 PHE A CA 1
ATOM 900 C C . PHE A 1 116 ? 14.555 -9.039 -3.393 1 94.75 116 PHE A C 1
ATOM 902 O O . PHE A 1 116 ? 13.773 -9.977 -3.213 1 94.75 116 PHE A O 1
ATOM 909 N N . GLY A 1 117 ? 15.742 -9.281 -3.916 1 94.75 117 GLY A N 1
ATOM 910 C CA . GLY A 1 117 ? 16.25 -10.578 -4.332 1 94.75 117 GLY A CA 1
ATOM 911 C C . GLY A 1 117 ? 16.078 -11.648 -3.27 1 94.75 117 GLY A C 1
ATOM 912 O O . GLY A 1 117 ? 15.461 -12.688 -3.514 1 94.75 117 GLY A O 1
ATOM 913 N N . PRO A 1 118 ? 16.641 -11.383 -2.068 1 95.5 118 PRO A N 1
ATOM 914 C CA . PRO A 1 118 ? 16.547 -12.383 -1.002 1 95.5 118 PRO A CA 1
ATOM 915 C C . PRO A 1 118 ? 15.094 -12.727 -0.649 1 95.5 118 PRO A C 1
ATOM 917 O O . PRO A 1 118 ? 14.781 -13.891 -0.385 1 95.5 118 PRO A O 1
ATOM 920 N N . LEU A 1 119 ? 14.234 -11.727 -0.614 1 95.38 119 LEU A N 1
ATOM 921 C CA . LEU A 1 119 ? 12.812 -11.977 -0.362 1 95.38 119 LEU A CA 1
ATOM 922 C C . LEU A 1 119 ? 12.211 -12.82 -1.477 1 95.38 119 LEU A C 1
ATOM 924 O O . LEU A 1 119 ? 11.398 -13.711 -1.215 1 95.38 119 LEU A O 1
ATOM 928 N N . ALA A 1 120 ? 12.602 -12.555 -2.76 1 95.75 120 ALA A N 1
ATOM 929 C CA . ALA A 1 120 ? 12.094 -13.297 -3.91 1 95.75 120 ALA A CA 1
ATOM 930 C C . ALA A 1 120 ? 12.383 -14.789 -3.773 1 95.75 120 ALA A C 1
ATOM 932 O O . ALA A 1 120 ? 11.523 -15.625 -4.082 1 95.75 120 ALA A O 1
ATOM 933 N N . VAL A 1 121 ? 13.531 -15.117 -3.27 1 95.75 121 VAL A N 1
ATOM 934 C CA . VAL A 1 121 ? 13.922 -16.516 -3.09 1 95.75 121 VAL A CA 1
ATOM 935 C C . VAL A 1 121 ? 13.008 -17.172 -2.068 1 95.75 121 VAL A C 1
ATOM 937 O O . VAL A 1 121 ? 12.547 -18.312 -2.279 1 95.75 121 VAL A O 1
ATOM 940 N N . ARG A 1 122 ? 12.688 -16.453 -0.993 1 96.19 122 ARG A N 1
ATOM 941 C CA . ARG A 1 122 ? 11.805 -16.984 0.043 1 96.19 122 ARG A CA 1
ATOM 942 C C . ARG A 1 122 ? 10.391 -17.156 -0.484 1 96.19 122 ARG A C 1
ATOM 944 O O . ARG A 1 122 ? 9.727 -18.141 -0.179 1 96.19 122 ARG A O 1
ATOM 951 N N . LEU A 1 123 ? 10 -16.219 -1.253 1 96.69 123 LEU A N 1
ATOM 952 C CA . LEU A 1 123 ? 8.656 -16.281 -1.811 1 96.69 123 LEU A CA 1
ATOM 953 C C . LEU A 1 123 ? 8.539 -17.406 -2.82 1 96.69 123 LEU A C 1
ATOM 955 O O . LEU A 1 123 ? 7.492 -18.062 -2.904 1 96.69 123 LEU A O 1
ATOM 959 N N . ASP A 1 124 ? 9.578 -17.656 -3.619 1 96.56 124 ASP A N 1
ATOM 960 C CA . ASP A 1 124 ? 9.594 -18.797 -4.531 1 96.56 124 ASP A CA 1
ATOM 961 C C . ASP A 1 124 ? 9.375 -20.109 -3.783 1 96.56 124 ASP A C 1
ATOM 963 O O . ASP A 1 124 ? 8.531 -20.922 -4.172 1 96.56 124 ASP A O 1
ATOM 967 N N . ALA A 1 125 ? 10.102 -20.25 -2.723 1 96.5 125 ALA A N 1
ATOM 968 C CA . ALA A 1 125 ? 10.008 -21.484 -1.929 1 96.5 125 ALA A CA 1
ATOM 969 C C . ALA A 1 125 ? 8.609 -21.641 -1.343 1 96.5 125 ALA A C 1
ATOM 971 O O . ALA A 1 125 ? 8.055 -22.75 -1.347 1 96.5 125 ALA A O 1
ATOM 972 N N . MET A 1 126 ? 8.039 -20.547 -0.815 1 96.69 126 MET A N 1
ATOM 973 C CA . MET A 1 126 ? 6.695 -20.578 -0.246 1 96.69 126 MET A CA 1
ATOM 974 C C . MET A 1 126 ? 5.664 -20.938 -1.308 1 96.69 126 MET A C 1
ATOM 976 O O . MET A 1 126 ? 4.777 -21.766 -1.063 1 96.69 126 MET A O 1
ATOM 980 N N . MET A 1 127 ? 5.793 -20.391 -2.525 1 96.06 127 MET A N 1
ATOM 981 C CA . MET A 1 127 ? 4.797 -20.562 -3.58 1 96.06 127 MET A CA 1
ATOM 982 C C . MET A 1 127 ? 4.887 -21.953 -4.191 1 96.06 127 MET A C 1
ATOM 984 O O . MET A 1 127 ? 3.916 -22.453 -4.77 1 96.06 127 MET A O 1
ATOM 988 N N . GLU A 1 128 ? 6.074 -22.625 -4.074 1 95.62 128 GLU A N 1
ATOM 989 C CA . GLU A 1 128 ? 6.262 -23.984 -4.582 1 95.62 128 GLU A CA 1
ATOM 990 C C . GLU A 1 128 ? 5.316 -24.953 -3.896 1 95.62 128 GLU A C 1
ATOM 992 O O . GLU A 1 128 ? 5.02 -26.031 -4.438 1 95.62 128 GLU A O 1
ATOM 997 N N . LYS A 1 129 ? 4.824 -24.547 -2.771 1 95.44 129 LYS A N 1
ATOM 998 C CA . LYS A 1 129 ? 3.928 -25.406 -2.008 1 95.44 129 LYS A CA 1
ATOM 999 C C . LYS A 1 129 ? 2.516 -25.391 -2.588 1 95.44 129 LYS A C 1
ATOM 1001 O O . LYS A 1 129 ? 1.669 -26.203 -2.209 1 95.44 129 LYS A O 1
ATOM 1006 N N . TYR A 1 130 ? 2.213 -24.5 -3.477 1 96.44 130 TYR A N 1
ATOM 1007 C CA . TYR A 1 130 ? 0.886 -24.344 -4.066 1 96.44 130 TYR A CA 1
ATOM 1008 C C . TYR A 1 130 ? 0.876 -24.844 -5.512 1 96.44 130 TYR A C 1
ATOM 1010 O O . TYR A 1 130 ? 1.813 -24.578 -6.27 1 96.44 130 TYR A O 1
ATOM 1018 N N . PRO A 1 131 ? -0.156 -25.625 -5.918 1 95.06 131 PRO A N 1
ATOM 1019 C CA . PRO A 1 131 ? -0.253 -26.062 -7.312 1 95.06 131 PRO A CA 1
ATOM 1020 C C . PRO A 1 131 ? -0.385 -24.906 -8.289 1 95.06 131 PRO A C 1
ATOM 1022 O O . PRO A 1 131 ? -1.037 -23.891 -7.98 1 95.06 131 PRO A O 1
ATOM 1025 N N . PRO A 1 132 ? 0.209 -25.062 -9.5 1 93.56 132 PRO A N 1
ATOM 1026 C CA . PRO A 1 132 ? 0.176 -23.984 -10.484 1 93.56 132 PRO A CA 1
ATOM 1027 C C . PRO A 1 132 ? -1.246 -23.578 -10.867 1 93.56 132 PRO A C 1
ATOM 1029 O O . PRO A 1 132 ? -1.499 -22.406 -11.141 1 93.56 132 PRO A O 1
ATOM 1032 N N . GLU A 1 133 ? -2.143 -24.516 -10.844 1 94.25 133 GLU A N 1
ATOM 1033 C CA . GLU A 1 133 ? -3.525 -24.203 -11.203 1 94.25 133 GLU A CA 1
ATOM 1034 C C . GLU A 1 133 ? -4.164 -23.266 -10.18 1 94.25 133 GLU A C 1
ATOM 1036 O O . GLU A 1 133 ? -4.945 -22.391 -10.539 1 94.25 133 GLU A O 1
ATOM 1041 N N . LEU A 1 134 ? -3.844 -23.5 -8.961 1 95.19 134 LEU A N 1
ATOM 1042 C CA . LEU A 1 134 ? -4.367 -22.625 -7.906 1 95.19 134 LEU A CA 1
ATOM 1043 C C . LEU A 1 134 ? -3.797 -21.219 -8.023 1 95.19 134 LEU A C 1
ATOM 1045 O O . LEU A 1 134 ? -4.527 -20.234 -7.879 1 95.19 134 LEU A O 1
ATOM 1049 N N . LEU A 1 135 ? -2.521 -21.062 -8.312 1 95 135 LEU A N 1
ATOM 1050 C CA . LEU A 1 135 ? -1.874 -19.766 -8.469 1 95 135 LEU A CA 1
ATOM 1051 C C . LEU A 1 135 ? -2.463 -19 -9.648 1 95 135 LEU A C 1
ATOM 1053 O O . LEU A 1 135 ? -2.637 -17.781 -9.586 1 95 135 LEU A O 1
ATOM 1057 N N . SER A 1 136 ? -2.805 -19.766 -10.656 1 94.56 136 SER A N 1
ATOM 1058 C CA . SER A 1 136 ? -3.436 -19.141 -11.82 1 94.56 136 SER A CA 1
ATOM 1059 C C . SER A 1 136 ? -4.816 -18.594 -11.469 1 94.56 136 SER A C 1
ATOM 1061 O O . SER A 1 136 ? -5.191 -17.516 -11.914 1 94.56 136 SER A O 1
ATOM 1063 N N . ARG A 1 137 ? -5.547 -19.344 -10.695 1 95.44 137 ARG A N 1
ATOM 1064 C CA . ARG A 1 137 ? -6.863 -18.891 -10.266 1 95.44 137 ARG A CA 1
ATOM 1065 C C . ARG A 1 137 ? -6.75 -17.672 -9.359 1 95.44 137 ARG A C 1
ATOM 1067 O O . ARG A 1 137 ? -7.613 -16.781 -9.383 1 95.44 137 ARG A O 1
ATOM 1074 N N . PHE A 1 138 ? -5.719 -17.656 -8.555 1 95.44 138 PHE A N 1
ATOM 1075 C CA . PHE A 1 138 ? -5.492 -16.516 -7.684 1 95.44 138 PHE A CA 1
ATOM 1076 C C . PHE A 1 138 ? -5.176 -15.273 -8.5 1 95.44 138 PHE A C 1
ATOM 1078 O O . PHE A 1 138 ? -5.645 -14.172 -8.18 1 95.44 138 PHE A O 1
ATOM 1085 N N . GLU A 1 139 ? -4.371 -15.43 -9.492 1 94.56 139 GLU A N 1
ATOM 1086 C CA . GLU A 1 139 ? -4.066 -14.32 -10.398 1 94.56 139 GLU A CA 1
ATOM 1087 C C . GLU A 1 139 ? -5.336 -13.773 -11.039 1 94.56 139 GLU A C 1
ATOM 1089 O O . GLU A 1 139 ? -5.52 -12.555 -11.125 1 94.56 139 GLU A O 1
ATOM 1094 N N . GLU A 1 140 ? -6.195 -14.656 -11.484 1 95.5 140 GLU A N 1
ATOM 1095 C CA . GLU A 1 140 ? -7.465 -14.242 -12.07 1 95.5 140 GLU A CA 1
ATOM 1096 C C . GLU A 1 140 ? -8.312 -13.461 -11.07 1 95.5 140 GLU A C 1
ATOM 1098 O O . GLU A 1 140 ? -8.922 -12.453 -11.422 1 95.5 140 GLU A O 1
ATOM 1103 N N . PHE A 1 141 ? -8.352 -13.977 -9.898 1 96.75 141 PHE A N 1
ATOM 1104 C CA . PHE A 1 141 ? -9.086 -13.305 -8.828 1 96.75 141 PHE A CA 1
ATOM 1105 C C . PHE A 1 141 ? -8.547 -11.891 -8.609 1 96.75 141 PHE A C 1
ATOM 1107 O O . PHE A 1 141 ? -9.32 -10.945 -8.484 1 96.75 141 PHE A O 1
ATOM 1114 N N . LEU A 1 142 ? -7.191 -11.711 -8.523 1 95.19 142 LEU A N 1
ATOM 1115 C CA . LEU A 1 142 ? -6.562 -10.422 -8.289 1 95.19 142 LEU A CA 1
ATOM 1116 C C . LEU A 1 142 ? -6.863 -9.453 -9.43 1 95.19 142 LEU A C 1
ATOM 1118 O O . LEU A 1 142 ? -7.082 -8.258 -9.203 1 95.19 142 LEU A O 1
ATOM 1122 N N . VAL A 1 143 ? -6.871 -9.961 -10.633 1 93.81 143 VAL A N 1
ATOM 1123 C CA . VAL A 1 143 ? -7.207 -9.141 -11.797 1 93.81 143 VAL A CA 1
ATOM 1124 C C . VAL A 1 143 ? -8.641 -8.633 -11.672 1 93.81 143 VAL A C 1
ATOM 1126 O O . VAL A 1 143 ? -8.906 -7.445 -11.875 1 93.81 143 VAL A O 1
ATOM 1129 N N . ASP A 1 144 ? -9.578 -9.523 -11.312 1 95.75 144 ASP A N 1
ATOM 1130 C CA . ASP A 1 144 ? -10.977 -9.141 -11.125 1 95.75 144 ASP A CA 1
ATOM 1131 C C . ASP A 1 144 ? -11.109 -8.125 -9.984 1 95.75 144 ASP A C 1
ATOM 1133 O O . ASP A 1 144 ? -11.883 -7.172 -10.086 1 95.75 144 ASP A O 1
ATOM 1137 N N . LEU A 1 145 ? -10.375 -8.352 -8.906 1 95.19 145 LEU A N 1
ATOM 1138 C CA . LEU A 1 145 ? -10.375 -7.449 -7.758 1 95.19 145 LEU A CA 1
ATOM 1139 C C . LEU A 1 145 ? -9.922 -6.051 -8.164 1 95.19 145 LEU A C 1
ATOM 1141 O O . LEU A 1 145 ? -10.617 -5.066 -7.895 1 95.19 145 LEU A O 1
ATOM 1145 N N . HIS A 1 146 ? -8.844 -5.973 -8.859 1 91.44 146 HIS A N 1
ATOM 1146 C CA . HIS A 1 146 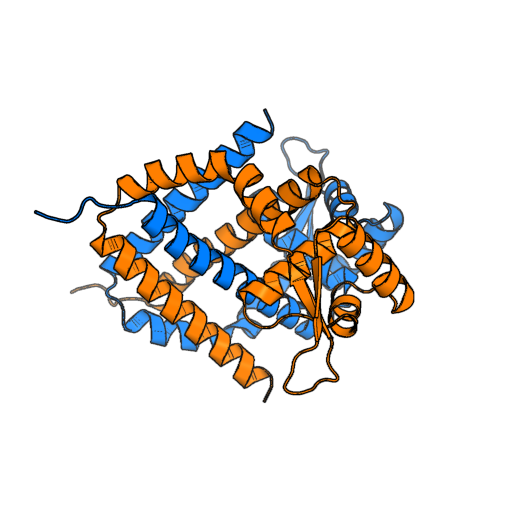? -8.289 -4.703 -9.312 1 91.44 146 HIS A CA 1
ATOM 1147 C C . HIS A 1 146 ? -9.25 -3.99 -10.258 1 91.44 146 HIS A C 1
ATOM 1149 O O . HIS A 1 146 ? -9.453 -2.781 -10.148 1 91.44 146 HIS A O 1
ATOM 1155 N N . SER A 1 147 ? -9.742 -4.723 -11.18 1 92.38 147 SER A N 1
ATOM 1156 C CA . SER A 1 147 ? -10.68 -4.152 -12.148 1 92.38 147 SER A CA 1
ATOM 1157 C C . SER A 1 147 ? -11.906 -3.576 -11.453 1 92.38 147 SER A C 1
ATOM 1159 O O . SER A 1 147 ? -12.359 -2.477 -11.789 1 92.38 147 SER A O 1
ATOM 1161 N N . THR A 1 148 ? -12.445 -4.32 -10.508 1 94.94 148 THR A N 1
ATOM 1162 C CA . THR A 1 148 ? -13.617 -3.875 -9.758 1 94.94 148 THR A CA 1
ATOM 1163 C C . THR A 1 148 ? -13.305 -2.598 -8.984 1 94.94 148 THR A C 1
ATOM 1165 O O . THR A 1 148 ? -14.102 -1.654 -8.992 1 94.94 148 THR A O 1
ATOM 1168 N N . MET A 1 149 ? -12.125 -2.521 -8.375 1 93.25 149 MET A N 1
ATOM 1169 C CA . MET A 1 149 ? -11.719 -1.355 -7.598 1 93.25 149 MET A CA 1
ATOM 1170 C C . MET A 1 149 ? -11.492 -0.149 -8.5 1 93.25 149 MET A C 1
ATOM 1172 O O . MET A 1 149 ? -11.914 0.962 -8.18 1 93.25 149 MET A O 1
ATOM 1176 N N . ASN A 1 150 ? -10.859 -0.357 -9.594 1 89.56 150 ASN A N 1
ATOM 1177 C CA . ASN A 1 150 ? -10.586 0.73 -10.531 1 89.56 150 ASN A CA 1
ATOM 1178 C C . ASN A 1 150 ? -11.875 1.291 -11.133 1 89.56 150 ASN A C 1
ATOM 1180 O O . ASN A 1 150 ? -11.992 2.5 -11.336 1 89.56 150 ASN A O 1
ATOM 1184 N N . GLU A 1 151 ? -12.773 0.433 -11.438 1 91.5 151 GLU A N 1
ATOM 1185 C CA . GLU A 1 151 ? -14.07 0.884 -11.945 1 91.5 151 GLU A CA 1
ATOM 1186 C C . GLU A 1 151 ? -14.789 1.761 -10.922 1 91.5 151 GLU A C 1
ATOM 1188 O O . GLU A 1 151 ? -15.453 2.73 -11.289 1 91.5 151 GLU A O 1
ATOM 1193 N N . HIS A 1 152 ? -14.656 1.332 -9.727 1 90.94 152 HIS A N 1
ATOM 1194 C CA . HIS A 1 152 ? -15.258 2.117 -8.656 1 90.94 152 HIS A CA 1
ATOM 1195 C C . HIS A 1 152 ? -14.617 3.498 -8.555 1 90.94 152 HIS A C 1
ATOM 1197 O O . HIS A 1 152 ? -15.312 4.496 -8.359 1 90.94 152 HIS A O 1
ATOM 1203 N N . LEU A 1 153 ? -13.266 3.635 -8.672 1 85.5 153 LEU A N 1
ATOM 1204 C CA . LEU A 1 153 ? -12.539 4.898 -8.617 1 85.5 153 LEU A CA 1
ATOM 1205 C C . LEU A 1 153 ? -12.977 5.824 -9.758 1 85.5 153 LEU A C 1
ATOM 1207 O O . LEU A 1 153 ? -13.07 7.039 -9.57 1 85.5 153 LEU A O 1
ATOM 1211 N N . GLU A 1 154 ? -13.211 5.258 -10.875 1 83 154 GLU A N 1
ATOM 1212 C CA . GLU A 1 154 ? -13.594 6.035 -12.047 1 83 154 GLU A CA 1
ATOM 1213 C C . GLU A 1 154 ? -15.008 6.586 -11.906 1 83 154 GLU A C 1
ATOM 1215 O O . GLU A 1 154 ? -15.328 7.648 -12.445 1 83 154 GLU A O 1
ATOM 1220 N N . GLN A 1 155 ? -15.852 5.867 -11.266 1 78.81 155 GLN A N 1
ATOM 1221 C CA . GLN A 1 155 ? -17.234 6.309 -11.07 1 78.81 155 GLN A CA 1
ATOM 1222 C C . GLN A 1 155 ? -17.297 7.441 -10.047 1 78.81 155 GLN A C 1
ATOM 1224 O O . GLN A 1 155 ? -18.203 8.289 -10.117 1 78.81 155 GLN A O 1
ATOM 1229 N N . ASP A 1 156 ? -16.469 7.43 -9.102 1 68.62 156 ASP A N 1
ATOM 1230 C CA . ASP A 1 156 ? -16.438 8.484 -8.094 1 68.62 156 ASP A CA 1
ATOM 1231 C C . ASP A 1 156 ? -15.898 9.789 -8.68 1 68.62 156 ASP A C 1
ATOM 1233 O O . ASP A 1 156 ? -16.188 10.875 -8.164 1 68.62 156 ASP A O 1
ATOM 1237 N N . ASN A 1 157 ? -15.023 9.766 -9.703 1 60.84 157 ASN A N 1
ATOM 1238 C CA . ASN A 1 157 ? -14.531 10.961 -10.391 1 60.84 157 ASN A CA 1
ATOM 1239 C C . ASN A 1 157 ? -15.617 11.578 -11.273 1 60.84 157 ASN A C 1
ATOM 1241 O O . ASN A 1 157 ? -15.445 12.68 -11.789 1 60.84 157 ASN A O 1
ATOM 1245 N N . ARG A 1 158 ? -16.766 10.734 -11.555 1 47.38 158 ARG A N 1
ATOM 1246 C CA . ARG A 1 158 ? -17.859 11.289 -12.344 1 47.38 158 ARG A CA 1
ATOM 1247 C C . ARG A 1 158 ? -18.891 11.961 -11.445 1 47.38 158 ARG A C 1
ATOM 1249 O O . ARG A 1 158 ? -19.078 11.562 -10.289 1 47.38 158 ARG A O 1
ATOM 1256 N N . MET B 1 1 ? 5.02 -33.969 -22 1 47.81 1 MET B N 1
ATOM 1257 C CA . MET B 1 1 ? 6.148 -33.531 -21.188 1 47.81 1 MET B CA 1
ATOM 1258 C C . MET B 1 1 ? 5.852 -32.156 -20.547 1 47.81 1 MET B C 1
ATOM 1260 O O . MET B 1 1 ? 5.594 -31.188 -21.25 1 47.81 1 MET B O 1
ATOM 1264 N N . GLU B 1 2 ? 5.152 -32.062 -19.359 1 57.25 2 GLU B N 1
ATOM 1265 C CA . GLU B 1 2 ? 4.598 -30.891 -18.734 1 57.25 2 GLU B CA 1
ATOM 1266 C C . GLU B 1 2 ? 5.66 -29.797 -18.578 1 57.25 2 GLU B C 1
ATOM 1268 O O . GLU B 1 2 ? 6.797 -30.078 -18.203 1 57.25 2 GLU B O 1
ATOM 1273 N N . ALA B 1 3 ? 5.719 -28.953 -19.516 1 61.12 3 ALA B N 1
ATOM 1274 C CA . ALA B 1 3 ? 6.707 -27.891 -19.484 1 61.12 3 ALA B CA 1
ATOM 1275 C C . ALA B 1 3 ? 7.094 -27.531 -18.062 1 61.12 3 ALA B C 1
ATOM 1277 O O . ALA B 1 3 ? 6.246 -27.547 -17.156 1 61.12 3 ALA B O 1
ATOM 1278 N N . PRO B 1 4 ? 8.375 -27.656 -17.766 1 74.88 4 PRO B N 1
ATOM 1279 C CA . PRO B 1 4 ? 8.852 -27.406 -16.406 1 74.88 4 PRO B CA 1
ATOM 1280 C C . PRO B 1 4 ? 8.297 -26.125 -15.805 1 74.88 4 PRO B C 1
ATOM 1282 O O . PRO B 1 4 ? 8.062 -25.141 -16.531 1 74.88 4 PRO B O 1
ATOM 1285 N N . ARG B 1 5 ? 7.566 -26.266 -14.742 1 85.19 5 ARG B N 1
ATOM 1286 C CA . ARG B 1 5 ? 7.035 -25.156 -13.961 1 85.19 5 ARG B CA 1
ATOM 1287 C C . ARG B 1 5 ? 8.125 -24.141 -13.641 1 85.19 5 ARG B C 1
ATOM 1289 O O . ARG B 1 5 ? 9.203 -24.5 -13.172 1 85.19 5 ARG B O 1
ATOM 1296 N N . ASP B 1 6 ? 7.961 -22.859 -14.133 1 92.12 6 ASP B N 1
ATOM 1297 C CA . ASP B 1 6 ? 8.867 -21.781 -13.758 1 92.12 6 ASP B CA 1
ATOM 1298 C C . ASP B 1 6 ? 8.273 -20.938 -12.633 1 92.12 6 ASP B C 1
ATOM 1300 O O . ASP B 1 6 ? 7.539 -19.969 -12.898 1 92.12 6 ASP B O 1
ATOM 1304 N N . ILE B 1 7 ? 8.672 -21.25 -11.453 1 93.5 7 ILE B N 1
ATOM 1305 C CA . ILE B 1 7 ? 8.086 -20.656 -10.258 1 93.5 7 ILE B CA 1
ATOM 1306 C C . ILE B 1 7 ? 8.406 -19.156 -10.211 1 93.5 7 ILE B C 1
ATOM 1308 O O . ILE B 1 7 ? 7.598 -18.359 -9.742 1 93.5 7 ILE B O 1
ATOM 1312 N N . SER B 1 8 ? 9.555 -18.781 -10.727 1 93.06 8 SER B N 1
ATOM 1313 C CA . SER B 1 8 ? 9.961 -17.391 -10.688 1 93.06 8 SER B CA 1
ATOM 1314 C C . SER B 1 8 ? 9.039 -16.531 -11.547 1 93.06 8 SER B C 1
ATOM 1316 O O . SER B 1 8 ? 8.719 -15.391 -11.18 1 93.06 8 SER B O 1
ATOM 1318 N N . VAL B 1 9 ? 8.648 -17.031 -12.633 1 92.31 9 VAL B N 1
ATOM 1319 C CA . VAL B 1 9 ? 7.754 -16.297 -13.531 1 92.31 9 VAL B CA 1
ATOM 1320 C C . VAL B 1 9 ? 6.371 -16.172 -12.891 1 92.31 9 VAL B C 1
ATOM 1322 O O . VAL B 1 9 ? 5.754 -15.109 -12.945 1 92.31 9 VAL B O 1
ATOM 1325 N N . GLU B 1 10 ? 5.93 -17.266 -12.297 1 93.38 10 GLU B N 1
ATOM 1326 C CA . GLU B 1 10 ? 4.641 -17.25 -11.609 1 93.38 10 GLU B CA 1
ATOM 1327 C C . GLU B 1 10 ? 4.641 -16.234 -10.461 1 93.38 10 GLU B C 1
ATOM 1329 O O . GLU B 1 10 ? 3.68 -15.484 -10.297 1 93.38 10 GLU B O 1
ATOM 1334 N N . ARG B 1 11 ? 5.664 -16.219 -9.734 1 93.56 11 ARG B N 1
ATOM 1335 C CA . ARG B 1 11 ? 5.805 -15.281 -8.625 1 93.56 11 ARG B CA 1
ATOM 1336 C C . ARG B 1 11 ? 5.789 -13.836 -9.117 1 93.56 11 ARG B C 1
ATOM 1338 O O . ARG B 1 11 ? 5.094 -12.992 -8.555 1 93.56 11 ARG B O 1
ATOM 1345 N N . GLU B 1 12 ? 6.555 -13.617 -10.164 1 91.88 12 GLU B N 1
ATOM 1346 C CA . GLU B 1 12 ? 6.641 -12.258 -10.688 1 91.88 12 GLU B CA 1
ATOM 1347 C C . GLU B 1 12 ? 5.273 -11.75 -11.125 1 91.88 12 GLU B C 1
ATOM 1349 O O . GLU B 1 12 ? 4.91 -10.602 -10.844 1 91.88 12 GLU B O 1
ATOM 1354 N N . ARG B 1 13 ? 4.527 -12.547 -11.727 1 91 13 ARG B N 1
ATOM 1355 C CA . ARG B 1 13 ? 3.195 -12.172 -12.18 1 91 13 ARG B CA 1
ATOM 1356 C C . ARG B 1 13 ? 2.281 -11.859 -11 1 91 13 ARG B C 1
ATOM 1358 O O . ARG B 1 13 ? 1.574 -10.852 -11.008 1 91 13 ARG B O 1
ATOM 1365 N N . LEU B 1 14 ? 2.318 -12.727 -10.039 1 92.69 14 LEU B N 1
ATOM 1366 C CA . LEU B 1 14 ? 1.466 -12.539 -8.875 1 92.69 14 LEU B CA 1
ATOM 1367 C C . LEU B 1 14 ? 1.884 -11.297 -8.086 1 92.69 14 LEU B C 1
ATOM 1369 O O . LEU B 1 14 ? 1.033 -10.523 -7.645 1 92.69 14 LEU B O 1
ATOM 1373 N N . MET B 1 15 ? 3.213 -11.094 -7.977 1 90.88 15 MET B N 1
ATOM 1374 C CA . MET B 1 15 ? 3.717 -9.938 -7.242 1 90.88 15 MET B CA 1
ATOM 1375 C C . MET B 1 15 ? 3.385 -8.641 -7.969 1 90.88 15 MET B C 1
ATOM 1377 O O . MET B 1 15 ? 3.143 -7.609 -7.336 1 90.88 15 MET B O 1
ATOM 1381 N N . ASP B 1 16 ? 3.381 -8.711 -9.289 1 90 16 ASP B N 1
ATOM 1382 C CA . ASP B 1 16 ? 2.953 -7.551 -10.07 1 90 16 ASP B CA 1
ATOM 1383 C C . ASP B 1 16 ? 1.512 -7.172 -9.734 1 90 16 ASP B C 1
ATOM 1385 O O . ASP B 1 16 ? 1.194 -5.988 -9.602 1 90 16 ASP B O 1
ATOM 1389 N N . GLU B 1 17 ? 0.659 -8.141 -9.594 1 91.06 17 GLU B N 1
ATOM 1390 C CA . GLU B 1 17 ? -0.739 -7.891 -9.258 1 91.06 17 GLU B CA 1
ATOM 1391 C C . GLU B 1 17 ? -0.877 -7.344 -7.84 1 91.06 17 GLU B C 1
ATOM 1393 O O . GLU B 1 17 ? -1.708 -6.473 -7.586 1 91.06 17 GLU B O 1
ATOM 1398 N N . PHE B 1 18 ? -0.05 -7.809 -6.941 1 90.38 18 PHE B N 1
ATOM 1399 C CA . PHE B 1 18 ? -0.069 -7.316 -5.566 1 90.38 18 PHE B CA 1
ATOM 1400 C C . PHE B 1 18 ? 0.405 -5.867 -5.504 1 90.38 18 PHE B C 1
ATOM 1402 O O . PHE B 1 18 ? -0.15 -5.059 -4.758 1 90.38 18 PHE B O 1
ATOM 1409 N N . ARG B 1 19 ? 1.417 -5.578 -6.293 1 86.94 19 ARG B N 1
ATOM 1410 C CA . ARG B 1 19 ? 1.9 -4.203 -6.355 1 86.94 19 ARG B CA 1
ATOM 1411 C C . ARG B 1 19 ? 0.832 -3.271 -6.918 1 86.94 19 ARG B C 1
ATOM 1413 O O . ARG B 1 19 ? 0.614 -2.178 -6.391 1 86.94 19 ARG B O 1
ATOM 1420 N N . ALA B 1 20 ? 0.195 -3.727 -7.984 1 88.75 20 ALA B N 1
ATOM 1421 C CA . ALA B 1 20 ? -0.896 -2.939 -8.555 1 88.75 20 ALA B CA 1
ATOM 1422 C C . ALA B 1 20 ? -1.994 -2.697 -7.52 1 88.75 20 ALA B C 1
ATOM 1424 O O . ALA B 1 20 ? -2.523 -1.588 -7.418 1 88.75 20 ALA B O 1
ATOM 1425 N N . TYR B 1 21 ? -2.328 -3.697 -6.742 1 89.12 21 TYR B N 1
ATOM 1426 C CA . TYR B 1 21 ? -3.307 -3.553 -5.672 1 89.12 21 TYR B CA 1
ATOM 1427 C C . TYR B 1 21 ? -2.846 -2.52 -4.648 1 89.12 21 TYR B C 1
ATOM 1429 O O . TYR B 1 21 ? -3.645 -1.712 -4.172 1 89.12 21 TYR B O 1
ATOM 1437 N N . GLY B 1 22 ? -1.554 -2.596 -4.324 1 86.5 22 GLY B N 1
ATOM 1438 C CA . GLY B 1 22 ? -1.006 -1.619 -3.396 1 86.5 22 GLY B CA 1
ATOM 1439 C C . GLY B 1 22 ? -1.183 -0.187 -3.863 1 86.5 22 GLY B C 1
ATOM 1440 O O . GLY B 1 22 ? -1.537 0.69 -3.072 1 86.5 22 GLY B O 1
ATOM 1441 N N . GLY B 1 23 ? -0.933 0.056 -5.121 1 87.81 23 GLY B N 1
ATOM 1442 C CA . GLY B 1 23 ? -1.161 1.375 -5.691 1 87.81 23 GLY B CA 1
ATOM 1443 C C . GLY B 1 23 ? -2.613 1.808 -5.629 1 87.81 23 GLY B C 1
ATOM 1444 O O . GLY B 1 23 ? -2.912 2.953 -5.285 1 87.81 23 GLY B O 1
ATOM 1445 N N . THR B 1 24 ? -3.512 0.924 -5.961 1 89.5 24 THR B N 1
ATOM 1446 C CA . THR B 1 24 ? -4.941 1.206 -5.914 1 89.5 24 THR B CA 1
ATOM 1447 C C . THR B 1 24 ? -5.391 1.488 -4.484 1 89.5 24 THR B C 1
ATOM 1449 O O . THR B 1 24 ? -6.176 2.408 -4.242 1 89.5 24 THR B O 1
ATOM 1452 N N . PHE B 1 25 ? -4.867 0.681 -3.613 1 86.5 25 PHE B N 1
ATOM 1453 C CA . PHE B 1 25 ? -5.191 0.861 -2.203 1 86.5 25 PHE B CA 1
ATOM 1454 C C . PHE B 1 25 ? -4.723 2.223 -1.708 1 86.5 25 PHE B C 1
ATOM 1456 O O . PHE B 1 25 ? -5.441 2.906 -0.976 1 86.5 25 PHE B O 1
ATOM 1463 N N . THR B 1 26 ? -3.514 2.625 -2.062 1 86.75 26 THR B N 1
ATOM 1464 C CA . THR B 1 26 ? -2.988 3.939 -1.711 1 86.75 26 THR B CA 1
ATOM 1465 C C . THR B 1 26 ? -3.9 5.043 -2.238 1 86.75 26 THR B C 1
ATOM 1467 O O . THR B 1 26 ? -4.164 6.023 -1.537 1 86.75 26 THR B O 1
ATOM 1470 N N . GLU B 1 27 ? -4.379 4.914 -3.457 1 89.25 27 GLU B N 1
ATOM 1471 C CA . GLU B 1 27 ? -5.289 5.898 -4.035 1 89.25 27 GLU B CA 1
ATOM 1472 C C . GLU B 1 27 ? -6.582 5.992 -3.232 1 89.25 27 GLU B C 1
ATOM 1474 O O . GLU B 1 27 ? -7.059 7.094 -2.943 1 89.25 27 GLU B O 1
ATOM 1479 N N . PHE B 1 28 ? -7.16 4.883 -2.859 1 90.25 28 PHE B N 1
ATOM 1480 C CA . PHE B 1 28 ? -8.367 4.871 -2.043 1 90.25 28 PHE B CA 1
ATOM 1481 C C . PHE B 1 28 ? -8.117 5.531 -0.693 1 90.25 28 PHE B C 1
ATOM 1483 O O . PHE B 1 28 ? -8.984 6.238 -0.17 1 90.25 28 PHE B O 1
ATOM 1490 N N . SER B 1 29 ? -6.938 5.246 -0.146 1 90 29 SER B N 1
ATOM 1491 C CA . SER B 1 29 ? -6.586 5.844 1.138 1 90 29 SER B CA 1
ATOM 1492 C C . SER B 1 29 ? -6.52 7.363 1.039 1 90 29 SER B C 1
ATOM 1494 O O . SER B 1 29 ? -6.984 8.07 1.938 1 90 29 SER B O 1
ATOM 1496 N N . HIS B 1 30 ? -5.984 7.848 -0.047 1 89.38 30 HIS B N 1
ATOM 1497 C CA . HIS B 1 30 ? -5.934 9.289 -0.269 1 89.38 30 HIS B CA 1
ATOM 1498 C C . HIS B 1 30 ? -7.336 9.875 -0.407 1 89.38 30 HIS B C 1
ATOM 1500 O O . HIS B 1 30 ? -7.625 10.938 0.149 1 89.38 30 HIS B O 1
ATOM 1506 N N . ARG B 1 31 ? -8.109 9.234 -1.108 1 90.88 31 ARG B N 1
ATOM 1507 C CA . ARG B 1 31 ? -9.477 9.711 -1.298 1 90.88 31 ARG B CA 1
ATOM 1508 C C . ARG B 1 31 ? -10.25 9.695 0.018 1 90.88 31 ARG B C 1
ATOM 1510 O O . ARG B 1 31 ? -11.055 10.594 0.282 1 90.88 31 ARG B O 1
ATOM 1517 N N . PHE B 1 32 ? -10.062 8.672 0.771 1 93.94 32 PHE B N 1
ATOM 1518 C CA . PHE B 1 32 ? -10.688 8.594 2.084 1 93.94 32 PHE B CA 1
ATOM 1519 C C . PHE B 1 32 ? -10.234 9.742 2.973 1 93.94 32 PHE B C 1
ATOM 1521 O O . PHE B 1 32 ? -11.062 10.422 3.59 1 93.94 32 PHE B O 1
ATOM 1528 N N . ALA B 1 33 ? -8.914 9.961 3.023 1 93.12 33 ALA B N 1
ATOM 1529 C CA . ALA B 1 33 ? -8.383 11.062 3.824 1 93.12 33 ALA B CA 1
ATOM 1530 C C . ALA B 1 33 ? -8.945 12.398 3.361 1 93.12 33 ALA B C 1
ATOM 1532 O O . ALA B 1 33 ? -9.258 13.266 4.184 1 93.12 33 ALA B O 1
ATOM 1533 N N . SER B 1 34 ? -9.062 12.562 2.055 1 91.44 34 SER B N 1
ATOM 1534 C CA . SER B 1 34 ? -9.664 13.773 1.501 1 91.44 34 SER B CA 1
ATOM 1535 C C . SER B 1 34 ? -11.133 13.898 1.906 1 91.44 34 SER B C 1
ATOM 1537 O O . SER B 1 34 ? -11.594 14.984 2.244 1 91.44 34 SER B O 1
ATOM 1539 N N . TRP B 1 35 ? -11.797 12.844 1.82 1 94.38 35 TRP B N 1
ATOM 1540 C CA . TRP B 1 35 ? -13.203 12.789 2.217 1 94.38 35 TRP B CA 1
ATOM 1541 C C . TRP B 1 35 ? -13.367 13.156 3.688 1 94.38 35 TRP B C 1
ATOM 1543 O O . TRP B 1 35 ? -14.375 13.758 4.074 1 94.38 35 TRP B O 1
ATOM 1553 N N . LEU B 1 36 ? -12.398 12.836 4.512 1 95.25 36 LEU B N 1
ATOM 1554 C CA . LEU B 1 36 ? -12.406 13.195 5.926 1 95.25 36 LEU B CA 1
ATOM 1555 C C . LEU B 1 36 ? -12.102 14.68 6.109 1 95.25 36 LEU B C 1
ATOM 1557 O O . LEU B 1 36 ? -12.227 15.211 7.215 1 95.25 36 LEU B O 1
ATOM 1561 N N . GLY B 1 37 ? -11.648 15.32 5.062 1 94 37 GLY B N 1
ATOM 1562 C CA . GLY B 1 37 ? -11.312 16.734 5.129 1 94 37 GLY B CA 1
ATOM 1563 C C . GLY B 1 37 ? -9.906 17 5.629 1 94 37 GLY B C 1
ATOM 1564 O O . GLY B 1 37 ? -9.609 18.094 6.117 1 94 37 GLY B O 1
ATOM 1565 N N . LEU B 1 38 ? -9.016 16.016 5.508 1 94.12 38 LEU B N 1
ATOM 1566 C CA . LEU B 1 38 ? -7.648 16.172 6.008 1 94.12 38 LEU B CA 1
ATOM 1567 C C . LEU B 1 38 ? -6.762 16.828 4.961 1 94.12 38 LEU B C 1
ATOM 1569 O O . LEU B 1 38 ? -6.883 16.547 3.768 1 94.12 38 LEU B O 1
ATOM 1573 N N . HIS B 1 39 ? -5.898 17.656 5.504 1 88.94 39 HIS B N 1
ATOM 1574 C CA . HIS B 1 39 ? -4.855 18.172 4.621 1 88.94 39 HIS B CA 1
ATOM 1575 C C . HIS B 1 39 ? -3.781 17.109 4.379 1 88.94 39 HIS B C 1
ATOM 1577 O O . HIS B 1 39 ? -3.768 16.062 5.039 1 88.94 39 HIS B O 1
ATOM 1583 N N . SER B 1 40 ? -2.846 17.469 3.539 1 87.69 40 SER B N 1
ATOM 1584 C CA . SER B 1 40 ? -1.948 16.469 2.971 1 87.69 40 SER B CA 1
ATOM 1585 C C . SER B 1 40 ? -1.082 15.828 4.051 1 87.69 40 SER B C 1
ATOM 1587 O O . SER B 1 40 ? -0.957 14.602 4.105 1 87.69 40 SER B O 1
ATOM 1589 N N . THR B 1 41 ? -0.514 16.625 4.938 1 89.12 41 THR B N 1
ATOM 1590 C CA . THR B 1 41 ? 0.37 16.062 5.957 1 89.12 41 THR B CA 1
ATOM 1591 C C . THR B 1 41 ? -0.42 15.234 6.957 1 89.12 41 THR B C 1
ATOM 1593 O O . THR B 1 41 ? 0.029 14.156 7.371 1 89.12 41 THR B O 1
ATOM 1596 N N . ASP B 1 42 ? -1.617 15.719 7.344 1 94.19 42 ASP B N 1
ATOM 1597 C CA . ASP B 1 42 ? -2.475 14.961 8.25 1 94.19 42 ASP B CA 1
ATOM 1598 C C . ASP B 1 42 ? -2.934 13.656 7.602 1 94.19 42 ASP B C 1
ATOM 1600 O O . ASP B 1 42 ? -2.998 12.617 8.266 1 94.19 42 ASP B O 1
ATOM 1604 N N . ALA B 1 43 ? -3.223 13.789 6.355 1 93.06 43 ALA B N 1
ATOM 1605 C CA . ALA B 1 43 ? -3.617 12.609 5.594 1 93.06 43 ALA B CA 1
ATOM 1606 C C . ALA B 1 43 ? -2.5 11.57 5.574 1 93.06 43 ALA B C 1
ATOM 1608 O O . ALA B 1 43 ? -2.732 10.391 5.863 1 93.06 43 ALA B O 1
ATOM 1609 N N . THR B 1 44 ? -1.353 12.016 5.254 1 91.12 44 THR B N 1
ATOM 1610 C CA . THR B 1 44 ? -0.195 11.133 5.207 1 91.12 44 THR B CA 1
ATOM 1611 C C . THR B 1 44 ? 0.039 10.477 6.566 1 91.12 44 THR B C 1
ATOM 1613 O O . THR B 1 44 ? 0.301 9.273 6.645 1 91.12 44 THR B O 1
ATOM 1616 N N . ALA B 1 45 ? -0.088 11.234 7.605 1 94.69 45 ALA B N 1
ATOM 1617 C CA . ALA B 1 45 ? 0.106 10.719 8.953 1 94.69 45 ALA B CA 1
ATOM 1618 C C . ALA B 1 45 ? -0.915 9.633 9.281 1 94.69 45 ALA B C 1
ATOM 1620 O O . ALA B 1 45 ? -0.557 8.562 9.781 1 94.69 45 ALA B O 1
ATOM 1621 N N . LEU B 1 46 ? -2.156 9.93 8.992 1 94.69 46 LEU B N 1
ATOM 1622 C CA . LEU B 1 46 ? -3.211 8.961 9.266 1 94.69 46 LEU B CA 1
ATOM 1623 C C . LEU B 1 46 ? -2.975 7.664 8.508 1 94.69 46 LEU B C 1
ATOM 1625 O O . LEU B 1 46 ? -3.139 6.574 9.062 1 94.69 46 LEU B O 1
ATOM 1629 N N . MET B 1 47 ? -2.592 7.773 7.27 1 91.69 47 MET B N 1
ATOM 1630 C CA . MET B 1 47 ? -2.332 6.598 6.441 1 91.69 47 MET B CA 1
ATOM 1631 C C . MET B 1 47 ? -1.165 5.789 7 1 91.69 47 MET B C 1
ATOM 1633 O O . MET B 1 47 ? -1.216 4.559 7.031 1 91.69 47 MET B O 1
ATOM 1637 N N . GLU B 1 48 ? -0.129 6.484 7.422 1 92.69 48 GLU B N 1
ATOM 1638 C CA . GLU B 1 48 ? 1.025 5.805 8.008 1 92.69 48 GLU B CA 1
ATOM 1639 C C . GLU B 1 48 ? 0.65 5.094 9.305 1 92.69 48 GLU B C 1
ATOM 1641 O O . GLU B 1 48 ? 1.063 3.955 9.531 1 92.69 48 GLU B O 1
ATOM 1646 N N . ILE B 1 49 ? -0.091 5.746 10.125 1 95.12 49 ILE B N 1
ATOM 1647 C CA . ILE B 1 49 ? -0.519 5.176 11.398 1 95.12 49 ILE B CA 1
ATOM 1648 C C . ILE B 1 49 ? -1.354 3.924 11.156 1 95.12 49 ILE B C 1
ATOM 1650 O O . ILE B 1 49 ? -1.104 2.875 11.75 1 95.12 49 ILE B O 1
ATOM 1654 N N . THR B 1 50 ? -2.295 4.051 10.234 1 92.12 50 THR B N 1
ATOM 1655 C CA . THR B 1 50 ? -3.205 2.949 9.945 1 92.12 50 THR B CA 1
ATOM 1656 C C . THR B 1 50 ? -2.451 1.777 9.32 1 92.12 50 THR B C 1
ATOM 1658 O O . THR B 1 50 ? -2.656 0.625 9.711 1 92.12 50 THR B O 1
ATOM 1661 N N . ALA B 1 51 ? -1.577 2.045 8.391 1 88.62 51 ALA B N 1
ATOM 1662 C CA . ALA B 1 51 ? -0.801 0.994 7.734 1 88.62 51 ALA B CA 1
ATOM 1663 C C . ALA B 1 51 ? 0.062 0.241 8.742 1 88.62 51 ALA B C 1
ATOM 1665 O O . ALA B 1 51 ? 0.144 -0.989 8.703 1 88.62 51 ALA B O 1
ATOM 1666 N N . ALA B 1 52 ? 0.713 0.961 9.609 1 91.38 52 ALA B N 1
ATOM 1667 C CA . ALA B 1 52 ? 1.577 0.346 10.617 1 91.38 52 ALA B CA 1
ATOM 1668 C C . ALA B 1 52 ? 0.769 -0.513 11.586 1 91.38 52 ALA B C 1
ATOM 1670 O O . ALA B 1 52 ? 1.206 -1.598 11.977 1 91.38 52 ALA B O 1
ATOM 1671 N N . GLU B 1 53 ? -0.367 -0.001 11.922 1 90.44 53 GLU B N 1
ATOM 1672 C CA . GLU B 1 53 ? -1.259 -0.752 12.797 1 90.44 53 GLU B CA 1
ATOM 1673 C C . GLU B 1 53 ? -1.706 -2.057 12.148 1 90.44 53 GLU B C 1
ATOM 1675 O O . GLU B 1 53 ? -1.743 -3.104 12.797 1 90.44 53 GLU B O 1
ATOM 1680 N N . GLU B 1 54 ? -2.047 -2.047 10.906 1 84.31 54 GLU B N 1
ATOM 1681 C CA . GLU B 1 54 ? -2.537 -3.207 10.172 1 84.31 54 GLU B CA 1
ATOM 1682 C C . GLU B 1 54 ? -1.471 -4.293 10.078 1 84.31 54 GLU B C 1
ATOM 1684 O O . GLU B 1 54 ? -1.792 -5.484 10.039 1 84.31 54 GLU B O 1
ATOM 1689 N N . LYS B 1 55 ? -0.242 -3.855 10.062 1 84.5 55 LYS B N 1
ATOM 1690 C CA . LYS B 1 55 ? 0.837 -4.836 9.984 1 84.5 55 LYS B CA 1
ATOM 1691 C C . LYS B 1 55 ? 1.205 -5.355 11.375 1 84.5 55 LYS B C 1
ATOM 1693 O O . LYS B 1 55 ? 2.068 -6.227 11.508 1 84.5 55 LYS B O 1
ATOM 1698 N N . GLY B 1 56 ? 0.59 -4.777 12.43 1 83.81 56 GLY B N 1
ATOM 1699 C CA . GLY B 1 56 ? 0.838 -5.234 13.781 1 83.81 56 GLY B CA 1
ATOM 1700 C C . GLY B 1 56 ? 2.021 -4.547 14.438 1 83.81 56 GLY B C 1
ATOM 1701 O O . GLY B 1 56 ? 2.592 -5.062 15.406 1 83.81 56 GLY B O 1
ATOM 1702 N N . ALA B 1 57 ? 2.443 -3.488 13.875 1 86.88 57 ALA B N 1
ATOM 1703 C CA . ALA B 1 57 ? 3.57 -2.725 14.406 1 86.88 57 ALA B CA 1
ATOM 1704 C C . ALA B 1 57 ? 3.215 -1.246 14.539 1 86.88 57 ALA B C 1
ATOM 1706 O O . ALA B 1 57 ? 3.801 -0.396 13.867 1 86.88 57 ALA B O 1
ATOM 1707 N N . PRO B 1 58 ? 2.344 -0.938 15.5 1 93.06 58 PRO B N 1
ATOM 1708 C CA . PRO B 1 58 ? 1.915 0.455 15.648 1 93.06 58 PRO B CA 1
ATOM 1709 C C . PRO B 1 58 ? 3.082 1.411 15.883 1 93.06 58 PRO B C 1
ATOM 1711 O O . PRO B 1 58 ? 4.059 1.05 16.547 1 93.06 58 PRO B O 1
ATOM 1714 N N . LEU B 1 59 ? 2.91 2.607 15.398 1 94.38 59 LEU B N 1
ATOM 1715 C CA . LEU B 1 59 ? 3.977 3.602 15.445 1 94.38 59 LEU B CA 1
ATOM 1716 C C . LEU B 1 59 ? 3.934 4.383 16.75 1 94.38 59 LEU B C 1
ATOM 1718 O O . LEU B 1 59 ? 2.857 4.629 17.297 1 94.38 59 LEU B O 1
ATOM 1722 N N . SER B 1 60 ? 5.16 4.773 17.234 1 95.31 60 SER B N 1
ATOM 1723 C CA . SER B 1 60 ? 5.27 5.836 18.234 1 95.31 60 SER B CA 1
ATOM 1724 C C . SER B 1 60 ? 5.258 7.211 17.578 1 95.31 60 SER B C 1
ATOM 1726 O O . SER B 1 60 ? 5.504 7.336 16.375 1 95.31 60 SER B O 1
ATOM 1728 N N . PRO B 1 61 ? 4.926 8.242 18.438 1 95.81 61 PRO B N 1
ATOM 1729 C CA . PRO B 1 61 ? 5.027 9.594 17.891 1 95.81 61 PRO B CA 1
ATOM 1730 C C . PRO B 1 61 ? 6.395 9.883 17.281 1 95.81 61 PRO B C 1
ATOM 1732 O O . PRO B 1 61 ? 6.484 10.477 16.203 1 95.81 61 PRO B O 1
ATOM 1735 N N . ALA B 1 62 ? 7.418 9.453 17.875 1 94 62 ALA B N 1
ATOM 1736 C CA . ALA B 1 62 ? 8.773 9.688 17.391 1 94 62 ALA B CA 1
ATOM 1737 C C . ALA B 1 62 ? 9.008 9.008 16.047 1 94 62 ALA B C 1
ATOM 1739 O O . ALA B 1 62 ? 9.531 9.625 15.117 1 94 62 ALA B O 1
ATOM 1740 N N . ARG B 1 63 ? 8.602 7.801 15.938 1 92.94 63 ARG B N 1
ATOM 1741 C CA . ARG B 1 63 ? 8.789 7.051 14.695 1 92.94 63 ARG B CA 1
ATOM 1742 C C . ARG B 1 63 ? 7.965 7.652 13.562 1 92.94 63 ARG B C 1
ATOM 1744 O O . ARG B 1 63 ? 8.414 7.695 12.414 1 92.94 63 ARG B O 1
ATOM 1751 N N . LEU B 1 64 ? 6.758 8.039 13.891 1 94.75 64 LEU B N 1
ATOM 1752 C CA . LEU B 1 64 ? 5.93 8.695 12.883 1 94.75 64 LEU B CA 1
ATOM 1753 C C . LEU B 1 64 ? 6.621 9.945 12.344 1 94.75 64 LEU B C 1
ATOM 1755 O O . LEU B 1 64 ? 6.711 10.133 11.133 1 94.75 64 LEU B O 1
ATOM 1759 N N . GLY B 1 65 ? 7.078 10.781 13.312 1 94.31 65 GLY B N 1
ATOM 1760 C CA . GLY B 1 65 ? 7.766 12 12.914 1 94.31 65 GLY B CA 1
ATOM 1761 C C . GLY B 1 65 ? 8.938 11.742 11.984 1 94.31 65 GLY B C 1
ATOM 1762 O O . GLY B 1 65 ? 9.117 12.453 10.992 1 94.31 65 GLY B O 1
ATOM 1763 N N . GLU B 1 66 ? 9.703 10.734 12.273 1 89.94 66 GLU B N 1
ATOM 1764 C CA . GLU B 1 66 ? 10.844 10.352 11.445 1 89.94 66 GLU B CA 1
ATOM 1765 C C . GLU B 1 66 ? 10.391 9.906 10.055 1 89.94 66 GLU B C 1
ATOM 1767 O O . GLU B 1 66 ? 11 10.289 9.055 1 89.94 66 GLU B O 1
ATOM 1772 N N . ARG B 1 67 ? 9.367 9.195 9.961 1 88 67 ARG B N 1
ATOM 1773 C CA . ARG B 1 67 ? 8.891 8.602 8.719 1 88 67 ARG B CA 1
ATOM 1774 C C . ARG B 1 67 ? 8.367 9.68 7.766 1 88 67 ARG B C 1
ATOM 1776 O O . ARG B 1 67 ? 8.516 9.555 6.547 1 88 67 ARG B O 1
ATOM 1783 N N . ILE B 1 68 ? 7.734 10.68 8.32 1 88.25 68 ILE B N 1
ATOM 1784 C CA . ILE B 1 68 ? 7.113 11.648 7.418 1 88.25 68 ILE B CA 1
ATOM 1785 C C . ILE B 1 68 ? 7.836 12.992 7.527 1 88.25 68 ILE B C 1
ATOM 1787 O O . ILE B 1 68 ? 7.297 14.023 7.133 1 88.25 68 ILE B O 1
ATOM 1791 N N . SER B 1 69 ? 8.992 12.953 8.188 1 88.69 69 SER B N 1
ATOM 1792 C CA . SER B 1 69 ? 9.953 14.055 8.211 1 88.69 69 SER B CA 1
ATOM 1793 C C . SER B 1 69 ? 9.367 15.289 8.891 1 88.69 69 SER B C 1
ATOM 1795 O O . SER B 1 69 ? 9.414 16.391 8.328 1 88.69 69 SER B O 1
ATOM 1797 N N . LEU B 1 70 ? 8.875 15.109 10.023 1 91.56 70 LEU B N 1
ATOM 1798 C CA . LEU B 1 70 ? 8.383 16.219 10.844 1 91.56 70 LEU B CA 1
ATOM 1799 C C . LEU B 1 70 ? 9.227 16.359 12.109 1 91.56 70 LEU B C 1
ATOM 1801 O O . LEU B 1 70 ? 9.758 15.383 12.625 1 91.56 70 LEU B O 1
ATOM 1805 N N . THR B 1 71 ? 9.32 17.625 12.531 1 93.69 71 THR B N 1
ATOM 1806 C CA . THR B 1 71 ? 9.922 17.875 13.836 1 93.69 71 THR B CA 1
ATOM 1807 C C . THR B 1 71 ? 9.031 17.344 14.953 1 93.69 71 THR B C 1
ATOM 1809 O O . THR B 1 71 ? 7.852 17.062 14.734 1 93.69 71 THR B O 1
ATOM 1812 N N . SER B 1 72 ? 9.664 17.219 16.125 1 94.81 72 SER B N 1
ATOM 1813 C CA . SER B 1 72 ? 8.898 16.75 17.281 1 94.81 72 SER B CA 1
ATOM 1814 C C . SER B 1 72 ? 7.719 17.672 17.562 1 94.81 72 SER B C 1
ATOM 1816 O O . SER B 1 72 ? 6.613 17.203 17.859 1 94.81 72 SER B O 1
ATOM 1818 N N . GLY B 1 73 ? 7.98 18.906 17.484 1 96.19 73 GLY B N 1
ATOM 1819 C CA . GLY B 1 73 ? 6.918 19.859 17.719 1 96.19 73 GLY B CA 1
ATOM 1820 C C . GLY B 1 73 ? 5.793 19.766 16.719 1 96.19 73 GLY B C 1
ATOM 1821 O O . GLY B 1 73 ? 4.617 19.781 17.078 1 96.19 73 GLY B O 1
ATOM 1822 N N . ALA B 1 74 ? 6.121 19.688 15.422 1 95.31 74 ALA B N 1
ATOM 1823 C CA . ALA B 1 74 ? 5.129 19.562 14.359 1 95.31 74 ALA B CA 1
ATOM 1824 C C . ALA B 1 74 ? 4.359 18.25 14.492 1 95.31 74 ALA B C 1
ATOM 1826 O O . ALA B 1 74 ? 3.152 18.188 14.234 1 95.31 74 ALA B O 1
ATOM 1827 N N . THR B 1 75 ? 5.105 17.234 14.867 1 96.69 75 THR B N 1
ATOM 1828 C CA . THR B 1 75 ? 4.473 15.938 15.07 1 96.69 75 THR B CA 1
ATOM 1829 C C . THR B 1 75 ? 3.447 16 16.203 1 96.69 75 THR B C 1
ATOM 1831 O O . THR B 1 75 ? 2.33 15.5 16.062 1 96.69 75 THR B O 1
ATOM 1834 N N . THR B 1 76 ? 3.834 16.625 17.219 1 96.69 76 THR B N 1
ATOM 1835 C CA . THR B 1 76 ? 2.93 16.781 18.359 1 96.69 76 THR B CA 1
ATOM 1836 C C . THR B 1 76 ? 1.673 17.547 17.953 1 96.69 76 THR B C 1
ATOM 1838 O O . THR B 1 76 ? 0.556 17.125 18.266 1 96.69 76 THR B O 1
ATOM 1841 N N . ALA B 1 77 ? 1.877 18.609 17.281 1 97.19 77 ALA B N 1
ATOM 1842 C CA . ALA B 1 77 ? 0.751 19.422 16.844 1 97.19 77 ALA B CA 1
ATOM 1843 C C . ALA B 1 77 ? -0.183 18.641 15.938 1 97.19 77 ALA B C 1
ATOM 1845 O O . ALA B 1 77 ? -1.406 18.719 16.078 1 97.19 77 ALA B O 1
ATOM 1846 N N . LEU B 1 78 ? 0.384 17.938 15.031 1 96.31 78 LEU B N 1
ATOM 1847 C CA . LEU B 1 78 ? -0.367 17.109 14.094 1 96.31 78 LEU B CA 1
ATOM 1848 C C . LEU B 1 78 ? -1.175 16.047 14.828 1 96.31 78 LEU B C 1
ATOM 1850 O O . LEU B 1 78 ? -2.352 15.836 14.531 1 96.31 78 LEU B O 1
ATOM 1854 N N . LEU B 1 79 ? -0.523 15.391 15.75 1 97.31 79 LEU B N 1
ATOM 1855 C CA . LEU B 1 79 ? -1.192 14.336 16.5 1 97.31 79 LEU B CA 1
ATOM 1856 C C . LEU B 1 79 ? -2.328 14.906 17.344 1 97.31 79 LEU B C 1
ATOM 1858 O O . LEU B 1 79 ? -3.379 14.273 17.484 1 97.31 79 LEU B O 1
ATOM 1862 N N . ASN B 1 80 ? -2.094 16.047 17.875 1 97.62 80 ASN B N 1
ATOM 1863 C CA . ASN B 1 80 ? -3.158 16.703 18.625 1 97.62 80 ASN B CA 1
ATOM 1864 C C . ASN B 1 80 ? -4.363 17.016 17.734 1 97.62 80 ASN B C 1
ATOM 1866 O O . ASN B 1 80 ? -5.508 16.812 18.156 1 97.62 80 ASN B O 1
ATOM 1870 N N . ARG B 1 81 ? -4.113 17.422 16.531 1 96.62 81 ARG B N 1
ATOM 1871 C CA . ARG B 1 81 ? -5.188 17.719 15.578 1 96.62 81 ARG B CA 1
ATOM 1872 C C . ARG B 1 81 ? -5.961 16.453 15.227 1 96.62 81 ARG B C 1
ATOM 1874 O O . ARG B 1 81 ? -7.191 16.438 15.242 1 96.62 81 ARG B O 1
ATOM 1881 N N . LEU B 1 82 ? -5.258 15.406 14.938 1 97 82 LEU B N 1
ATOM 1882 C CA . LEU B 1 82 ? -5.883 14.156 14.547 1 97 82 LEU B CA 1
ATOM 1883 C C . LEU B 1 82 ? -6.684 13.555 15.695 1 97 82 LEU B C 1
ATOM 1885 O O . LEU B 1 82 ? -7.75 12.977 15.484 1 97 82 LEU B O 1
ATOM 1889 N N . GLU B 1 83 ? -6.137 13.672 16.891 1 96.94 83 GLU B N 1
ATOM 1890 C CA . GLU B 1 83 ? -6.832 13.164 18.062 1 96.94 83 GLU B CA 1
ATOM 1891 C C . GLU B 1 83 ? -8.086 13.977 18.359 1 96.94 83 GLU B C 1
ATOM 1893 O O . GLU B 1 83 ? -9.141 13.414 18.688 1 96.94 83 GLU B O 1
ATOM 1898 N N . LYS B 1 84 ? -7.965 15.258 18.312 1 96.38 84 LYS B N 1
ATOM 1899 C CA . LYS B 1 84 ? -9.109 16.141 18.531 1 96.38 84 LYS B CA 1
ATOM 1900 C C . LYS B 1 84 ? -10.219 15.867 17.516 1 96.38 84 LYS B C 1
ATOM 1902 O O . LYS B 1 84 ? -11.398 15.914 17.859 1 96.38 84 LYS B O 1
ATOM 1907 N N . ALA B 1 85 ? -9.867 15.562 16.266 1 95.5 85 ALA B N 1
ATOM 1908 C CA . ALA B 1 85 ? -10.828 15.273 15.211 1 95.5 85 ALA B CA 1
ATOM 1909 C C . ALA B 1 85 ? -11.414 13.867 15.375 1 95.5 85 ALA B C 1
ATOM 1911 O O . ALA B 1 85 ? -12.336 13.492 14.648 1 95.5 85 ALA B O 1
ATOM 1912 N N . GLY B 1 86 ? -10.867 13.109 16.328 1 96.12 86 GLY B N 1
ATOM 1913 C CA . GLY B 1 86 ? -11.367 11.766 16.609 1 96.12 86 GLY B CA 1
ATOM 1914 C C . GLY B 1 86 ? -10.836 10.727 15.641 1 96.12 86 GLY B C 1
ATOM 1915 O O . GLY B 1 86 ? -11.445 9.664 15.469 1 96.12 86 GLY B O 1
ATOM 1916 N N . HIS B 1 87 ? -9.734 10.969 14.969 1 96.94 87 HIS B N 1
ATOM 1917 C CA . HIS B 1 87 ? -9.242 10.062 13.93 1 96.94 87 HIS B CA 1
ATOM 1918 C C . HIS B 1 87 ? -8.219 9.086 14.5 1 96.94 87 HIS B C 1
ATOM 1920 O O . HIS B 1 87 ? -8.07 7.973 13.984 1 96.94 87 HIS B O 1
ATOM 1926 N N . ILE B 1 88 ? -7.496 9.461 15.539 1 97.75 88 ILE B N 1
ATOM 1927 C CA . ILE B 1 88 ? -6.496 8.57 16.109 1 97.75 88 ILE B CA 1
ATOM 1928 C C . ILE B 1 88 ? -6.617 8.57 17.641 1 97.75 88 ILE B C 1
ATOM 1930 O O . ILE B 1 88 ? -7.293 9.43 18.203 1 97.75 88 ILE B O 1
ATOM 1934 N N . VAL B 1 89 ? -6.043 7.582 18.25 1 96.94 89 VAL B N 1
ATOM 1935 C CA . VAL B 1 89 ? -5.922 7.5 19.703 1 96.94 89 VAL B CA 1
ATOM 1936 C C . VAL B 1 89 ? -4.496 7.113 20.078 1 96.94 89 VAL B C 1
ATOM 1938 O O . VAL B 1 89 ? -3.834 6.367 19.344 1 96.94 89 VAL B O 1
ATOM 1941 N N . ARG B 1 90 ? -4.047 7.734 21.172 1 95.44 90 ARG B N 1
ATOM 1942 C CA . ARG B 1 90 ? -2.766 7.355 21.75 1 95.44 90 ARG B CA 1
ATOM 1943 C C . ARG B 1 90 ? -2.951 6.316 22.859 1 95.44 90 ARG B C 1
ATOM 1945 O O . ARG B 1 90 ? -3.867 6.43 23.672 1 95.44 90 ARG B O 1
ATOM 1952 N N . THR B 1 91 ? -2.213 5.234 22.672 1 92.12 91 THR B N 1
ATOM 1953 C CA . 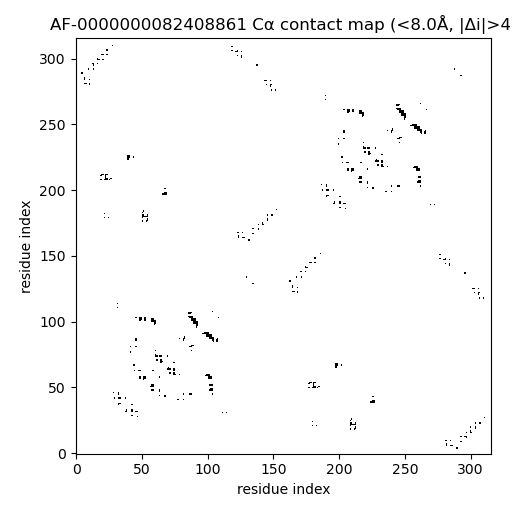THR B 1 91 ? -2.307 4.188 23.688 1 92.12 91 THR B CA 1
ATOM 1954 C C . THR B 1 91 ? -0.947 3.934 24.328 1 92.12 91 THR B C 1
ATOM 1956 O O . THR B 1 91 ? 0.083 3.963 23.656 1 92.12 91 THR B O 1
ATOM 1959 N N . ARG B 1 92 ? -0.918 3.738 25.672 1 83.94 92 ARG B N 1
ATOM 1960 C CA . ARG B 1 92 ? 0.31 3.396 26.375 1 83.94 92 ARG B CA 1
ATOM 1961 C C . ARG B 1 92 ? 0.442 1.886 26.547 1 83.94 92 ARG B C 1
ATOM 1963 O O . ARG B 1 92 ? -0.513 1.214 26.938 1 83.94 92 ARG B O 1
ATOM 1970 N N . GLU B 1 93 ? 1.45 1.295 25.828 1 66.62 93 GLU B N 1
ATOM 1971 C CA . GLU B 1 93 ? 1.629 -0.152 25.891 1 66.62 93 GLU B CA 1
ATOM 1972 C C . GLU B 1 93 ? 2.154 -0.585 27.25 1 66.62 93 GLU B C 1
ATOM 1974 O O . GLU B 1 93 ? 2.996 0.093 27.844 1 66.62 93 GLU B O 1
ATOM 1979 N N . ASN B 1 94 ? 1.434 -1.577 27.828 1 58.84 94 ASN B N 1
ATOM 1980 C CA . ASN B 1 94 ? 1.684 -2.139 29.156 1 58.84 94 ASN B CA 1
ATOM 1981 C C . ASN B 1 94 ? 3.139 -2.572 29.312 1 58.84 94 ASN B C 1
ATOM 1983 O O . ASN B 1 94 ? 3.715 -2.439 30.406 1 58.84 94 ASN B O 1
ATOM 1987 N N . ALA B 1 95 ? 3.639 -3.365 28.359 1 55.16 95 ALA B N 1
ATOM 1988 C CA . ALA B 1 95 ? 4.945 -3.951 28.641 1 55.16 95 ALA B CA 1
ATOM 1989 C C . ALA B 1 95 ? 5.984 -2.867 28.906 1 55.16 95 ALA B C 1
ATOM 1991 O O . ALA B 1 95 ? 6.848 -3.027 29.781 1 55.16 95 ALA B O 1
ATOM 1992 N N . ASP B 1 96 ? 6.148 -2.029 28.062 1 55.81 96 ASP B N 1
ATOM 1993 C CA . ASP B 1 96 ? 6.984 -0.868 28.359 1 55.81 96 ASP B CA 1
ATOM 1994 C C . ASP B 1 96 ? 6.141 0.398 28.484 1 55.81 96 ASP B C 1
ATOM 1996 O O . ASP B 1 96 ? 5.816 1.038 27.484 1 55.81 96 ASP B O 1
ATOM 2000 N N . ARG B 1 97 ? 5.539 0.472 29.656 1 56.22 97 ARG B N 1
ATOM 2001 C CA . ARG B 1 97 ? 4.645 1.548 30.062 1 56.22 97 ARG B CA 1
ATOM 2002 C C . ARG B 1 97 ? 5.117 2.893 29.531 1 56.22 97 ARG B C 1
ATOM 2004 O O . ARG B 1 97 ? 4.402 3.893 29.625 1 56.22 97 ARG B O 1
ATOM 2011 N N . ARG B 1 98 ? 6.301 2.713 28.969 1 60.28 98 ARG B N 1
ATOM 2012 C CA . ARG B 1 98 ? 6.879 4.012 28.625 1 60.28 98 ARG B CA 1
ATOM 2013 C C . ARG B 1 98 ? 6.695 4.32 27.141 1 60.28 98 ARG B C 1
ATOM 2015 O O . ARG B 1 98 ? 6.828 5.469 26.719 1 60.28 98 ARG B O 1
ATOM 2022 N N . VAL B 1 99 ? 6.141 3.291 26.391 1 78.81 99 VAL B N 1
ATOM 2023 C CA . VAL B 1 99 ? 6.129 3.674 24.984 1 78.81 99 VAL B CA 1
ATOM 2024 C C . VAL B 1 99 ? 4.691 3.908 24.531 1 78.81 99 VAL B C 1
ATOM 2026 O O . VAL B 1 99 ? 3.834 3.035 24.672 1 78.81 99 VAL B O 1
ATOM 2029 N N . VAL B 1 100 ? 4.418 5.152 24.219 1 90.5 100 VAL B N 1
ATOM 2030 C CA . VAL B 1 100 ? 3.139 5.547 23.641 1 90.5 100 VAL B CA 1
ATOM 2031 C C . VAL B 1 100 ? 3.074 5.098 22.188 1 90.5 100 VAL B C 1
ATOM 2033 O O . VAL B 1 100 ? 4.031 5.273 21.422 1 90.5 100 VAL B O 1
ATOM 2036 N N . THR B 1 101 ? 1.935 4.398 21.797 1 94.94 101 THR B N 1
ATOM 2037 C CA . THR B 1 101 ? 1.743 4 20.406 1 94.94 101 THR B CA 1
ATOM 2038 C C . THR B 1 101 ? 0.494 4.656 19.828 1 94.94 101 THR B C 1
ATOM 2040 O O . THR B 1 101 ? -0.42 5.031 20.562 1 94.94 101 THR B O 1
ATOM 2043 N N . LEU B 1 102 ? 0.467 4.82 18.516 1 96.94 102 LEU B N 1
ATOM 2044 C CA . LEU B 1 102 ? -0.608 5.48 17.781 1 96.94 102 LEU B CA 1
ATOM 2045 C C . LEU B 1 102 ? -1.515 4.461 17.109 1 96.94 102 LEU B C 1
ATOM 2047 O O . LEU B 1 102 ? -1.031 3.52 16.469 1 96.94 102 LEU B O 1
ATOM 2051 N N . HIS B 1 103 ? -2.828 4.676 17.25 1 95.75 103 HIS B N 1
ATOM 2052 C CA . HIS B 1 103 ? -3.816 3.783 16.656 1 95.75 103 HIS B CA 1
ATOM 2053 C C . HIS B 1 103 ? -4.949 4.566 16 1 95.75 103 HIS B C 1
ATOM 2055 O O . HIS B 1 103 ? -5.254 5.688 16.422 1 95.75 103 HIS B O 1
ATOM 2061 N N . SER B 1 104 ? -5.516 3.926 14.953 1 94.81 104 SER B N 1
ATOM 2062 C CA . SER B 1 104 ? -6.758 4.496 14.438 1 94.81 104 SER B CA 1
ATOM 2063 C C . SER B 1 104 ? -7.883 4.375 15.461 1 94.81 104 SER B C 1
ATOM 2065 O O . SER B 1 104 ? -7.965 3.387 16.188 1 94.81 104 SER B O 1
ATOM 2067 N N . SER B 1 105 ? -8.75 5.352 15.508 1 94.81 105 SER B N 1
ATOM 2068 C CA . SER B 1 105 ? -9.875 5.324 16.453 1 94.81 105 SER B CA 1
ATOM 2069 C C . SER B 1 105 ? -11.023 4.477 15.914 1 94.81 105 SER B C 1
ATOM 2071 O O . SER B 1 105 ? -11.086 4.199 14.711 1 94.81 105 SER B O 1
ATOM 2073 N N . ALA B 1 106 ? -11.922 4.078 16.859 1 93.5 106 ALA B N 1
ATOM 2074 C CA . ALA B 1 106 ? -13.156 3.416 16.469 1 93.5 106 ALA B CA 1
ATOM 2075 C C . ALA B 1 106 ? -14 4.316 15.562 1 93.5 106 ALA B C 1
ATOM 2077 O O . ALA B 1 106 ? -14.641 3.838 14.625 1 93.5 106 ALA B O 1
ATOM 2078 N N . HIS B 1 107 ? -13.945 5.57 15.867 1 94.25 107 HIS B N 1
ATOM 2079 C CA . HIS B 1 107 ? -14.688 6.551 15.078 1 94.25 107 HIS B CA 1
ATOM 2080 C C . HIS B 1 107 ? -14.219 6.566 13.633 1 94.25 107 HIS B C 1
ATOM 2082 O O . HIS B 1 107 ? -15.039 6.551 12.711 1 94.25 107 HIS B O 1
ATOM 2088 N N . VAL B 1 108 ? -12.945 6.578 13.422 1 94.12 108 VAL B N 1
ATOM 2089 C CA . VAL B 1 108 ? -12.406 6.637 12.07 1 94.12 108 VAL B CA 1
ATOM 2090 C C . VAL B 1 108 ? -12.711 5.336 11.328 1 94.12 108 VAL B C 1
ATOM 2092 O O . VAL B 1 108 ? -12.844 5.328 10.102 1 94.12 108 VAL B O 1
ATOM 2095 N N . GLN B 1 109 ? -12.773 4.23 12.031 1 92.94 109 GLN B N 1
ATOM 2096 C CA . GLN B 1 109 ? -13.125 2.949 11.43 1 92.94 109 GLN B CA 1
ATOM 2097 C C . GLN B 1 109 ? -14.57 2.955 10.938 1 92.94 109 GLN B C 1
ATOM 2099 O O . GLN B 1 109 ? -14.867 2.406 9.875 1 92.94 109 GLN B O 1
ATOM 2104 N N . ASP B 1 110 ? -15.438 3.535 11.727 1 94.94 110 ASP B N 1
ATOM 2105 C CA . ASP B 1 110 ? -16.828 3.68 11.312 1 94.94 110 ASP B CA 1
ATOM 2106 C C . ASP B 1 110 ? -16.938 4.527 10.047 1 94.94 110 ASP B C 1
ATOM 2108 O O . ASP B 1 110 ? -17.719 4.211 9.148 1 94.94 110 ASP B O 1
ATOM 2112 N N . LEU B 1 111 ? -16.219 5.609 10.039 1 95.56 111 LEU B N 1
ATOM 2113 C CA . LEU B 1 111 ? -16.219 6.477 8.859 1 95.56 111 LEU B CA 1
ATOM 2114 C C . LEU B 1 111 ? -15.664 5.742 7.645 1 95.56 111 LEU B C 1
ATOM 2116 O O . LEU B 1 111 ? -16.156 5.922 6.531 1 95.56 111 LEU B O 1
ATOM 2120 N N . ALA B 1 112 ? -14.641 4.941 7.875 1 94.12 112 ALA B N 1
ATOM 2121 C CA . ALA B 1 112 ? -14.094 4.133 6.789 1 94.12 112 ALA B CA 1
ATOM 2122 C C . ALA B 1 112 ? -15.148 3.18 6.23 1 94.12 112 ALA B C 1
ATOM 2124 O O . ALA B 1 112 ? -15.289 3.041 5.012 1 94.12 112 ALA B O 1
ATOM 2125 N N . ASP B 1 113 ? -15.906 2.557 7.141 1 93.44 113 ASP B N 1
ATOM 2126 C CA . ASP B 1 113 ? -16.969 1.649 6.723 1 93.44 113 ASP B CA 1
ATOM 2127 C C . ASP B 1 113 ? -18 2.375 5.867 1 93.44 113 ASP B C 1
ATOM 2129 O O . ASP B 1 113 ? -18.484 1.829 4.871 1 93.44 113 ASP B O 1
ATOM 2133 N N . GLU B 1 114 ? -18.312 3.543 6.285 1 95.62 114 GLU B N 1
ATOM 2134 C CA . GLU B 1 114 ? -19.266 4.352 5.523 1 95.62 114 GLU B CA 1
ATOM 2135 C C . GLU B 1 114 ? -18.703 4.699 4.145 1 95.62 114 GLU B C 1
ATOM 2137 O O . GLU B 1 114 ? -19.391 4.547 3.135 1 95.62 114 GLU B O 1
ATOM 2142 N N . PHE B 1 115 ? -17.516 5.156 4.074 1 95.44 115 PHE B N 1
ATOM 2143 C CA . PHE B 1 115 ? -16.875 5.586 2.834 1 95.44 115 PHE B CA 1
ATOM 2144 C C . PHE B 1 115 ? -16.719 4.414 1.873 1 95.44 115 PHE B C 1
ATOM 2146 O O . PHE B 1 115 ? -16.938 4.555 0.67 1 95.44 115 PHE B O 1
ATOM 2153 N N . PHE B 1 116 ? -16.344 3.229 2.426 1 94.94 116 PHE B N 1
ATOM 2154 C CA . PHE B 1 116 ? -16.016 2.086 1.581 1 94.94 116 PHE B CA 1
ATOM 2155 C C . PHE B 1 116 ? -17.25 1.222 1.338 1 94.94 116 PHE B C 1
ATOM 2157 O O . PHE B 1 116 ? -17.172 0.201 0.65 1 94.94 116 PHE B O 1
ATOM 2164 N N . GLY B 1 117 ? -18.391 1.543 1.889 1 94.94 117 GLY B N 1
ATOM 2165 C CA . GLY B 1 117 ? -19.641 0.798 1.768 1 94.94 117 GLY B CA 1
ATOM 2166 C C . GLY B 1 117 ? -20 0.453 0.333 1 94.94 117 GLY B C 1
ATOM 2167 O O . GLY B 1 117 ? -20.172 -0.72 -0.002 1 94.94 117 GLY B O 1
ATOM 2168 N N . PRO B 1 118 ? -20.078 1.492 -0.519 1 95.69 118 PRO B N 1
ATOM 2169 C CA . PRO B 1 118 ? -20.438 1.232 -1.917 1 95.69 118 PRO B CA 1
ATOM 2170 C C . PRO B 1 118 ? -19.453 0.289 -2.609 1 95.69 118 PRO B C 1
ATOM 2172 O O . PRO B 1 118 ? -19.875 -0.562 -3.402 1 95.69 118 PRO B O 1
ATOM 2175 N N . LEU B 1 119 ? -18.172 0.446 -2.344 1 95.56 119 LEU B N 1
ATOM 2176 C CA . LEU B 1 119 ? -17.188 -0.464 -2.9 1 95.56 119 LEU B CA 1
ATOM 2177 C C . LEU B 1 119 ? -17.391 -1.882 -2.377 1 95.56 119 LEU B C 1
ATOM 2179 O O . LEU B 1 119 ? -17.25 -2.852 -3.127 1 95.56 119 LEU B O 1
ATOM 2183 N N . ALA B 1 120 ? -17.75 -2.027 -1.07 1 95.94 120 ALA B N 1
ATOM 2184 C CA . ALA B 1 120 ? -17.984 -3.334 -0.456 1 95.94 120 ALA B CA 1
ATOM 2185 C C . ALA B 1 120 ? -19.078 -4.094 -1.184 1 95.94 120 ALA B C 1
ATOM 2187 O O . ALA B 1 120 ? -18.969 -5.301 -1.407 1 95.94 120 ALA B O 1
ATOM 2188 N N . VAL B 1 121 ? -20.094 -3.402 -1.572 1 96 121 VAL B N 1
ATOM 2189 C CA . VAL B 1 121 ? -21.219 -4.012 -2.279 1 96 121 VAL B CA 1
ATOM 2190 C C . VAL B 1 121 ? -20.75 -4.566 -3.621 1 96 121 VAL B C 1
ATOM 2192 O O . VAL B 1 121 ? -21.109 -5.684 -4 1 96 121 VAL B O 1
ATOM 2195 N N . ARG B 1 122 ? -19.875 -3.797 -4.309 1 96.31 122 ARG B N 1
ATOM 2196 C CA . ARG B 1 122 ? -19.344 -4.23 -5.594 1 96.31 122 ARG B CA 1
ATOM 2197 C C . ARG B 1 122 ? -18.422 -5.434 -5.426 1 96.31 122 ARG B C 1
ATOM 2199 O O . ARG B 1 122 ? -18.453 -6.367 -6.234 1 96.31 122 ARG B O 1
ATOM 2206 N N . LEU B 1 123 ? -17.688 -5.395 -4.402 1 96.81 123 LEU B N 1
ATOM 2207 C CA . LEU B 1 123 ? -16.75 -6.492 -4.145 1 96.81 123 LEU B CA 1
ATOM 2208 C C . LEU B 1 123 ? -17.516 -7.762 -3.766 1 96.81 123 LEU B C 1
ATOM 2210 O O . LEU B 1 123 ? -17.109 -8.867 -4.141 1 96.81 123 LEU B O 1
ATOM 2214 N N . ASP B 1 124 ? -18.578 -7.652 -2.992 1 96.88 124 ASP B N 1
ATOM 2215 C CA . ASP B 1 124 ? -19.422 -8.797 -2.674 1 96.88 124 ASP B CA 1
ATOM 2216 C C . ASP B 1 124 ? -19.938 -9.477 -3.945 1 96.88 124 ASP B C 1
ATOM 2218 O O . ASP B 1 124 ? -19.828 -10.703 -4.086 1 96.88 124 ASP B O 1
ATOM 2222 N N . ALA B 1 125 ? -20.422 -8.672 -4.84 1 96.75 125 ALA B N 1
ATOM 2223 C CA . ALA B 1 125 ? -20.969 -9.195 -6.094 1 96.75 125 ALA B CA 1
ATOM 2224 C C . ALA B 1 125 ? -19.875 -9.898 -6.91 1 96.75 125 ALA B C 1
ATOM 2226 O O . ALA B 1 125 ? -20.109 -10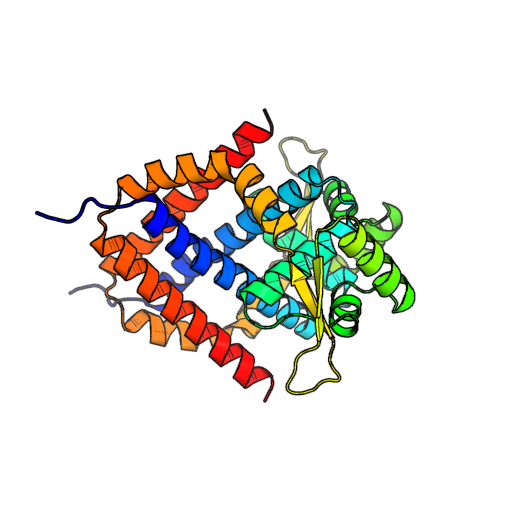.969 -7.473 1 96.75 125 ALA B O 1
ATOM 2227 N N . MET B 1 126 ? -18.703 -9.289 -6.984 1 96.88 126 MET B N 1
ATOM 2228 C CA . MET B 1 126 ? -17.578 -9.867 -7.715 1 96.88 126 MET B CA 1
ATOM 2229 C C . MET B 1 126 ? -17.156 -11.195 -7.098 1 96.88 126 MET B C 1
ATOM 2231 O O . MET B 1 126 ? -16.906 -12.172 -7.812 1 96.88 126 MET B O 1
ATOM 2235 N N . MET B 1 127 ? -17.109 -11.297 -5.75 1 96.31 127 MET B N 1
ATOM 2236 C CA . MET B 1 127 ? -16.594 -12.477 -5.051 1 96.31 127 MET B CA 1
ATOM 2237 C C . MET B 1 127 ? -17.609 -13.617 -5.094 1 96.31 127 MET B C 1
ATOM 2239 O O . MET B 1 127 ? -17.234 -14.781 -4.93 1 96.31 127 MET B O 1
ATOM 2243 N N . GLU B 1 128 ? -18.906 -13.289 -5.305 1 95.81 128 GLU B N 1
ATOM 2244 C CA . GLU B 1 128 ? -19.953 -14.297 -5.41 1 95.81 128 GLU B CA 1
ATOM 2245 C C . GLU B 1 128 ? -19.703 -15.234 -6.586 1 95.81 128 GLU B C 1
ATOM 2247 O O . GLU B 1 128 ? -20.188 -16.359 -6.613 1 95.81 128 GLU B O 1
ATOM 2252 N N . LYS B 1 129 ? -18.891 -14.781 -7.484 1 95.62 129 LYS B N 1
ATOM 2253 C CA . LYS B 1 129 ? -18.594 -15.57 -8.672 1 95.62 129 LYS B CA 1
ATOM 2254 C C . LYS B 1 129 ? -17.578 -16.672 -8.359 1 95.62 129 LYS B C 1
ATOM 2256 O O . LYS B 1 129 ? -17.344 -17.562 -9.172 1 95.62 129 LYS B O 1
ATOM 2261 N N . TYR B 1 130 ? -16.922 -16.641 -7.227 1 96.62 130 TYR B N 1
ATOM 2262 C CA . TYR B 1 130 ? -15.906 -17.609 -6.84 1 96.62 130 TYR B CA 1
ATOM 2263 C C . TYR B 1 130 ? -16.438 -18.562 -5.77 1 96.62 130 TYR B C 1
ATOM 2265 O O . TYR B 1 130 ? -17.109 -18.141 -4.836 1 96.62 130 TYR B O 1
ATOM 2273 N N . PRO B 1 131 ? -16.156 -19.891 -5.91 1 95.38 131 PRO B N 1
ATOM 2274 C CA . PRO B 1 131 ? -16.578 -20.844 -4.875 1 95.38 131 PRO B CA 1
ATOM 2275 C C . PRO B 1 131 ? -15.93 -20.562 -3.521 1 95.38 131 PRO B C 1
ATOM 2277 O O . PRO B 1 131 ? -14.766 -20.156 -3.461 1 95.38 131 PRO B O 1
ATOM 2280 N N . PRO B 1 132 ? -16.688 -20.828 -2.422 1 93.94 132 PRO B N 1
ATOM 2281 C CA . PRO B 1 132 ? -16.156 -20.547 -1.081 1 93.94 132 PRO B CA 1
ATOM 2282 C C . PRO B 1 132 ? -14.867 -21.297 -0.78 1 93.94 132 PRO B C 1
ATOM 2284 O O . PRO B 1 132 ? -14 -20.781 -0.075 1 93.94 132 PRO B O 1
ATOM 2287 N N . GLU B 1 133 ? -14.75 -22.484 -1.331 1 94.62 133 GLU B N 1
ATOM 2288 C CA . GLU B 1 133 ? -13.547 -23.266 -1.092 1 94.62 133 GLU B CA 1
ATOM 2289 C C . GLU B 1 133 ? -12.312 -22.609 -1.703 1 94.62 133 GLU B C 1
ATOM 2291 O O . GLU B 1 133 ? -11.227 -22.641 -1.127 1 94.62 133 GLU B O 1
ATOM 2296 N N . LEU B 1 134 ? -12.547 -22.031 -2.85 1 95.5 134 LEU B N 1
ATOM 2297 C CA . LEU B 1 134 ? -11.453 -21.328 -3.514 1 95.5 134 LEU B CA 1
ATOM 2298 C C . LEU B 1 134 ? -11.062 -20.078 -2.73 1 95.5 134 LEU B C 1
ATOM 2300 O O . LEU B 1 134 ? -9.867 -19.812 -2.549 1 95.5 134 LEU B O 1
ATOM 2304 N N . LEU B 1 135 ? -11.984 -19.297 -2.201 1 95.5 135 LEU B N 1
ATOM 2305 C CA . LEU B 1 135 ? -11.727 -18.109 -1.413 1 95.5 135 LEU B CA 1
ATOM 2306 C C . LEU B 1 135 ? -10.977 -18.453 -0.131 1 95.5 135 LEU B C 1
ATOM 2308 O O . LEU B 1 135 ? -10.094 -17.703 0.296 1 95.5 135 LEU B O 1
ATOM 2312 N N . SER B 1 136 ? -11.297 -19.594 0.39 1 94.88 136 SER B N 1
ATOM 2313 C CA . SER B 1 136 ? -10.602 -20.062 1.584 1 94.88 136 SER B CA 1
ATOM 2314 C C . SER B 1 136 ? -9.133 -20.359 1.282 1 94.88 136 SER B C 1
ATOM 2316 O O . SER B 1 136 ? -8.25 -20.062 2.088 1 94.88 136 SER B O 1
ATOM 2318 N N . ARG B 1 137 ? -8.883 -20.938 0.162 1 95.75 137 ARG B N 1
ATOM 2319 C CA . ARG B 1 137 ? -7.516 -21.219 -0.248 1 95.75 137 ARG B CA 1
ATOM 2320 C C . ARG B 1 137 ? -6.734 -19.938 -0.51 1 95.75 137 ARG B C 1
ATOM 2322 O O . ARG B 1 137 ? -5.535 -19.875 -0.235 1 95.75 137 ARG B O 1
ATOM 2329 N N . PHE B 1 138 ? -7.453 -18.953 -1.06 1 95.31 138 PHE B N 1
ATOM 2330 C CA . PHE B 1 138 ? -6.82 -17.656 -1.285 1 95.31 138 PHE B CA 1
ATOM 2331 C C . PHE B 1 138 ? -6.43 -17.016 0.037 1 95.31 138 PHE B C 1
ATOM 2333 O O . PHE B 1 138 ? -5.352 -16.422 0.151 1 95.31 138 PHE B O 1
ATOM 2340 N N . GLU B 1 139 ? -7.285 -17.109 0.99 1 94.88 139 GLU B N 1
ATOM 2341 C CA . GLU B 1 139 ? -6.984 -16.578 2.318 1 94.88 139 GLU B CA 1
ATOM 2342 C C . GLU B 1 139 ? -5.758 -17.266 2.916 1 94.88 139 GLU B C 1
ATOM 2344 O O . GLU B 1 139 ? -4.883 -16.594 3.48 1 94.88 139 GLU B O 1
ATOM 2349 N N . GLU B 1 140 ? -5.688 -18.578 2.764 1 95.62 140 GLU B N 1
ATOM 2350 C CA . GLU B 1 140 ? -4.535 -19.328 3.252 1 95.62 140 GLU B CA 1
ATOM 2351 C C . GLU B 1 140 ? -3.248 -18.859 2.572 1 95.62 140 GLU B C 1
ATOM 2353 O O . GLU B 1 140 ? -2.215 -18.719 3.227 1 95.62 140 GLU B O 1
ATOM 2358 N N . PHE B 1 141 ? -3.34 -18.719 1.298 1 96.5 141 PHE B N 1
ATOM 2359 C CA . PHE B 1 141 ? -2.193 -18.234 0.535 1 96.5 141 PHE B CA 1
ATOM 2360 C C . PHE B 1 141 ? -1.728 -16.875 1.051 1 96.5 141 PHE B C 1
ATOM 2362 O O . PHE B 1 141 ? -0.529 -16.656 1.244 1 96.5 141 PHE B O 1
ATOM 2369 N N . LEU B 1 142 ? -2.656 -15.914 1.278 1 95.31 142 LEU B N 1
ATOM 2370 C CA . LEU B 1 142 ? -2.33 -14.57 1.733 1 95.31 142 LEU B CA 1
ATOM 2371 C C . LEU B 1 142 ? -1.699 -14.602 3.121 1 95.31 142 LEU B C 1
ATOM 2373 O O . LEU B 1 142 ? -0.772 -13.836 3.406 1 95.31 142 LEU B O 1
ATOM 2377 N N . VAL B 1 143 ? -2.201 -15.469 3.963 1 94 143 VAL B N 1
ATOM 2378 C CA . VAL B 1 143 ? -1.631 -15.625 5.297 1 94 143 VAL B CA 1
ATOM 2379 C C . VAL B 1 143 ? -0.181 -16.094 5.188 1 94 143 VAL B C 1
ATOM 2381 O O . VAL B 1 143 ? 0.705 -15.547 5.848 1 94 143 VAL B O 1
ATOM 2384 N N . ASP B 1 144 ? 0.062 -17.109 4.34 1 95.81 144 ASP B N 1
ATOM 2385 C CA . ASP B 1 144 ? 1.416 -17.609 4.129 1 95.81 144 ASP B CA 1
ATOM 2386 C C . ASP B 1 144 ? 2.316 -16.516 3.541 1 95.81 144 ASP B C 1
ATOM 2388 O O . ASP B 1 144 ? 3.482 -16.391 3.922 1 95.81 144 ASP B O 1
ATOM 2392 N N . LEU B 1 145 ? 1.781 -15.75 2.586 1 95 145 LEU B N 1
ATOM 2393 C CA . LEU B 1 145 ? 2.512 -14.648 1.966 1 95 145 LEU B CA 1
ATOM 2394 C C . LEU B 1 145 ? 2.936 -13.625 3.008 1 95 145 LEU B C 1
ATOM 2396 O O . LEU B 1 145 ? 4.113 -13.266 3.09 1 95 145 LEU B O 1
ATOM 2400 N N . HIS B 1 146 ? 2.02 -13.219 3.824 1 91.38 146 HIS B N 1
ATOM 2401 C CA . HIS B 1 146 ? 2.279 -12.234 4.867 1 91.38 146 HIS B CA 1
ATOM 2402 C C . HIS B 1 146 ? 3.305 -12.75 5.871 1 91.38 146 HIS B C 1
ATOM 2404 O O . HIS B 1 146 ? 4.215 -12.016 6.27 1 91.38 146 HIS B O 1
ATOM 2410 N N . SER B 1 147 ? 3.121 -13.945 6.281 1 92.44 147 SER B N 1
ATOM 2411 C CA . SER B 1 147 ? 4.039 -14.547 7.242 1 92.44 147 SER B CA 1
ATOM 2412 C C . SER B 1 147 ? 5.461 -14.609 6.688 1 92.44 147 SER B C 1
ATOM 2414 O O . SER B 1 147 ? 6.418 -14.289 7.391 1 92.44 147 SER B O 1
ATOM 2416 N N . THR B 1 148 ? 5.578 -15.016 5.445 1 94.94 148 THR B N 1
ATOM 2417 C CA . THR B 1 148 ? 6.883 -15.102 4.797 1 94.94 148 THR B CA 1
ATOM 2418 C C . THR B 1 148 ? 7.535 -13.727 4.715 1 94.94 148 THR B C 1
ATOM 2420 O O . THR B 1 148 ? 8.727 -13.578 5.012 1 94.94 148 THR B O 1
ATOM 2423 N N . MET B 1 149 ? 6.758 -12.695 4.391 1 93.12 149 MET B N 1
ATOM 2424 C CA . MET B 1 149 ? 7.266 -11.328 4.273 1 93.12 149 MET B CA 1
ATOM 2425 C C . MET B 1 149 ? 7.672 -10.781 5.637 1 93.12 149 MET B C 1
ATOM 2427 O O . MET B 1 149 ? 8.727 -10.156 5.77 1 93.12 149 MET B O 1
ATOM 2431 N N . ASN B 1 150 ? 6.871 -11.008 6.613 1 89.5 150 ASN B N 1
ATOM 2432 C CA . ASN B 1 150 ? 7.164 -10.516 7.957 1 89.5 150 ASN B CA 1
ATOM 2433 C C . ASN B 1 150 ? 8.406 -11.18 8.539 1 89.5 150 ASN B C 1
ATOM 2435 O O . ASN B 1 150 ? 9.203 -10.539 9.227 1 89.5 150 ASN B O 1
ATOM 2439 N N . GLU B 1 151 ? 8.547 -12.438 8.289 1 91.5 151 GLU B N 1
ATOM 2440 C CA . GLU B 1 151 ? 9.742 -13.141 8.742 1 91.5 151 GLU B CA 1
ATOM 2441 C C . GLU B 1 151 ? 11 -12.547 8.109 1 91.5 151 GLU B C 1
ATOM 2443 O O . GLU B 1 151 ? 12.047 -12.461 8.75 1 91.5 151 GLU B O 1
ATOM 2448 N N . HIS B 1 152 ? 10.836 -12.234 6.875 1 90.81 152 HIS B N 1
ATOM 2449 C CA . HIS B 1 152 ? 11.953 -11.617 6.176 1 90.81 152 HIS B CA 1
ATOM 2450 C C . HIS B 1 152 ? 12.305 -10.266 6.789 1 90.81 152 HIS B C 1
ATOM 2452 O O . HIS B 1 152 ? 13.477 -9.93 6.945 1 90.81 152 HIS B O 1
ATOM 2458 N N . LEU B 1 153 ? 11.305 -9.398 7.156 1 85.44 153 LEU B N 1
ATOM 2459 C CA . LEU B 1 153 ? 11.508 -8.094 7.773 1 85.44 153 LEU B CA 1
ATOM 2460 C C . LEU B 1 153 ? 12.219 -8.234 9.117 1 85.44 153 LEU B C 1
ATOM 2462 O O . LEU B 1 153 ? 13.055 -7.395 9.469 1 85.44 153 LEU B O 1
ATOM 2466 N N . GLU B 1 154 ? 11.891 -9.242 9.812 1 83 154 GLU B N 1
ATOM 2467 C CA . GLU B 1 154 ? 12.477 -9.469 11.133 1 83 154 GLU B CA 1
ATOM 2468 C C . GLU B 1 154 ? 13.93 -9.906 11.023 1 83 154 GLU B C 1
ATOM 2470 O O . GLU B 1 154 ? 14.734 -9.617 11.914 1 83 154 GLU B O 1
ATOM 2475 N N . GLN B 1 155 ? 14.25 -10.641 10.008 1 78.69 155 GLN B N 1
ATOM 2476 C CA . GLN B 1 155 ? 15.617 -11.094 9.812 1 78.69 155 GLN B CA 1
ATOM 2477 C C . GLN B 1 155 ? 16.531 -9.938 9.398 1 78.69 155 GLN B C 1
ATOM 2479 O O . GLN B 1 155 ? 17.719 -9.945 9.695 1 78.69 155 GLN B O 1
ATOM 2484 N N . ASP B 1 156 ? 16.016 -9.023 8.695 1 68.56 156 ASP B N 1
ATOM 2485 C CA . ASP B 1 156 ? 16.781 -7.859 8.266 1 68.56 156 ASP B CA 1
ATOM 2486 C C . ASP B 1 156 ? 17.062 -6.926 9.445 1 68.56 156 ASP B C 1
ATOM 2488 O O . ASP B 1 156 ? 18.031 -6.164 9.422 1 68.56 156 ASP B O 1
ATOM 2492 N N . ASN B 1 157 ? 16.188 -6.871 10.469 1 60.34 157 ASN B N 1
ATOM 2493 C CA . ASN B 1 157 ? 16.422 -6.086 11.68 1 60.34 157 ASN B CA 1
ATOM 2494 C C . ASN B 1 157 ? 17.5 -6.711 12.562 1 60.34 157 ASN B C 1
ATOM 2496 O O . ASN B 1 157 ? 17.938 -6.102 13.531 1 60.34 157 ASN B O 1
ATOM 2500 N N . ARG B 1 158 ? 17.859 -8.055 12.312 1 49.31 158 ARG B N 1
ATOM 2501 C CA . ARG B 1 158 ? 18.922 -8.703 13.07 1 49.31 158 ARG B CA 1
ATOM 2502 C C . ARG B 1 158 ? 20.266 -8.508 12.398 1 49.31 158 ARG B C 1
ATOM 2504 O O . ARG B 1 158 ? 20.359 -8.438 11.172 1 49.31 158 ARG B O 1
#

InterPro domains:
  IPR000835 MarR-type HTH domain [PF12802] (37-98)
  IPR000835 MarR-type HTH domain [SM00347] (31-135)
  IPR036388 Winged helix-like DNA-binding domain superfamily [G3DSA:1.10.10.10] (7-150)
  IPR036390 Winged helix DNA-binding domain superfamily [SSF46785] (12-150)
  IPR039422 Transcription regulators MarR/SlyA-like [PTHR33164] (16-145)

Solvent-accessible surface area (backbone atoms only — not comparable to full-atom values): 16922 Å² total; per-residue (Å²): 131,78,72,78,83,58,57,66,60,54,48,51,54,47,49,51,51,52,48,26,44,41,18,47,50,51,52,51,50,51,50,50,29,49,71,72,66,44,51,39,66,58,29,52,48,52,51,52,31,42,30,29,40,54,55,70,52,51,33,31,69,66,55,48,16,57,59,69,61,40,51,73,69,56,36,50,52,49,50,51,50,38,36,74,74,40,42,32,42,83,41,68,40,75,89,54,69,78,44,52,29,37,37,68,24,73,60,39,50,54,51,47,49,60,70,43,40,70,57,49,54,53,49,41,60,59,52,68,76,49,58,69,69,57,54,52,51,49,45,52,50,50,53,53,50,46,52,53,52,51,53,52,56,56,54,69,76,99,128,79,70,79,83,58,57,66,60,54,47,50,54,46,50,50,52,51,47,26,45,42,18,48,49,52,51,52,50,51,50,49,29,47,73,73,67,44,52,40,65,58,29,51,49,52,51,51,32,44,29,28,40,53,55,71,52,51,33,31,70,67,56,47,16,57,59,68,60,42,52,72,68,56,34,50,52,50,50,50,51,37,37,74,73,41,42,33,42,82,43,68,38,74,90,50,68,78,44,52,28,37,37,66,24,73,60,40,52,52,51,46,51,60,72,44,41,70,57,50,55,54,49,41,62,62,51,68,77,51,58,68,69,57,55,50,52,50,44,52,50,48,51,53,50,47,50,54,51,51,52,51,56,55,55,67,76,99

Organism: Rhodococcus erythropolis (NCBI:txid1833)

Sequence (316 aa):
MEAPRDISVERERLMDEFRAYGGTFTEFSHRFASWLGLHSTDATALMEITAAEEKGAPLSPARLGERISLTSGATTALLNRLEKAGHIVRTRENADRRVVTLHSSAHVQDLADEFFGPLAVRLDAMMEKYPPELLSRFEEFLVDLHSTMNEHLEQDNRMEAPRDISVERERLMDEFRAYGGTFTEFSHRFASWLGLHSTDATALMEITAAEEKGAPLSPARLGERISLTSGATTALLNRLEKAGHIVRTRENADRRVVTLHSSAHVQDLADEFFGPLAVRLDAMMEKYPPELLSRFEEFLVDLHSTMNEHLEQDNR

Nearest PDB structures (foldseek):
  1lnw-assembly7_A  TM=5.283E-01  e=1.466E-06  Pseudomonas aeruginosa
  3voe-assembly1_B  TM=5.324E-01  e=1.466E-06  Escherichia coli K-12
  3vod-assembly1_A  TM=5.219E-01  e=2.630E-06  Escherichia coli K-12
  2fbi-assembly1_A-2  TM=5.184E-01  e=7.929E-06  Pseudomonas aeruginosa
  4zzl-assembly1_B  TM=5.120E-01  e=1.028E-05  Pseudomonas aeruginosa

pLDDT: mean 90.03, std 10.23, range [42.22, 97.75]

Secondary structure (DSSP, 8-state):
------HHHHHHHHHHHHHHHHHHHHHHHHHHHHHTT--HHHHHHHHHHHHHHHTT-PPPHHHHHHHTT--HHHHHHHHHHHHHTTSEEEEE-STTTT-EEEEE-HHHHHHHHHHHHHHHHHHHHHHTTS-HHHHHHHHHHHHHHHHHHHHHHHHHT-/------HHHHHHHHHHHHHHHHHHHHHHHHHHHHHTT--HHHHHHHHHHHHHHHTT-PPPHHHHHHHTT--HHHHHHHHHHHHHTTSEEEEE-STTTT-EEEEE-HHHHHHHHHHHHHHHHHHHHHHTTS-HHHHHHHHHHHHHHHHHHHHHHHHHT-

Radius of gyration: 20.14 Å; Cα contacts (8 Å, |Δi|>4): 325; chains: 2; bounding box: 49×59×57 Å

Foldseek 3Di:
DPPDDDVVVVVVVVVVVVVVVVVVVVVLLQVLCVVLVDDDLLSVLLVVQAVCVVLVHFDFLVRSCVVSVHDSVVSVVSVVVCVVSQQKDWDQDPVNSPTIGIHGGPVNVVSVCVSCVVVVVVVVVVCVVPDPVVVVVVVVVVVVVSVVVVVVVVVVVD/DPPPDDVVVVVVVVVVVVVVVVVVVVVLLQVLCVVLVDDDLLSVLLVVQAVCVVLVHFDFLVRSCVVSVHDSVVSVVSVVVCVVSQQKDWDQDPVPSPTIGIHGGPVNVVSVCVSCVVVVVVVVVVCVVPDPVVVVVVVVVVVVVSVVVVVVVVVVVD

=== Feature glossary ===
Key to the feature types in this record:

pLDDT. pLDDT is the predicted lDDT-Cα score: AlphaFold's confidence that the local environment of each residue (all inter-atomic distances within 15 Å) is correctly placed. It is a per-residue number between 0 and 100, with higher meaning more reliable.

Radius of gyration, Cα contacts, bounding box. The geometric summary reports three shape descriptors. Rg (radius of gyration) measures how spread out the Cα atoms are about their centre of mass; compact globular proteins have small Rg, elongated or unfolded ones large. Cα contacts (<8 Å, |i−j|>4) count long-range residue pairs in spatial proximity — high for tightly packed folds, near zero for rods or random coil. The bounding-box extents give the protein's footprint along x, y, z in Å.

Backbone torsions (φ/ψ). Backbone dihedral angles. Every residue except chain termini has a φ (preceding-C → N → Cα → C) and a ψ (N → Cα → C → next-N). They are reported in degrees following the IUPAC sign convention. Secondary structure is essentially a statement about which (φ, ψ) basin each residue occupies.

Contact-map, Ramachandran, and PAE plots. Plot images: a contact map (which residues are close in 3D, as an N×N binary image), a Ramachandran scatter (backbone torsion angles, revealing secondary-structure composition at a glance), and — for AlphaFold structures — a PAE heatmap (pairwise prediction confidence).

Predicted aligned error. Predicted Aligned Error (PAE) is an AlphaFold confidence matrix: entry (i, j) is the expected error in the position of residue j, in ångströms, when the prediction is superimposed on the true structure at residue i. Low PAE within a block of residues means that block is internally rigid and well-predicted; high PAE between two blocks means their relative placement is uncertain even if each block individually is confident.

Secondary structure (3-state, P-SEA). Three-state secondary structure (P-SEA) collapses the eight DSSP classes into helix (a), strand (b), and coil (c). P-SEA assigns these from Cα geometry alone — distances and angles — without requiring backbone oxygens, so it works on any Cα trace.

Solvent-accessible surface area. Solvent-accessible surface area (SASA) is the area in Å² traced out by the centre of a 1.4 Å probe sphere (a water molecule) rolled over the protein's van der Waals surface (Shrake–Rupley / Lee–Richards construction). Buried residues have near-zero SASA; fully exposed residues can exceed 200 Å². The total SASA scales roughly with the number of surface residues.

Foldseek 3Di. The Foldseek 3Di string encodes local tertiary geometry as a 20-letter alphabet — one character per residue — derived from the relative positions of nearby Cα atoms. Unlike the amino-acid sequence, 3Di is a direct function of the 3D structure, so two proteins with the same fold have similar 3Di strings even at low sequence identity.

B-factor. For experimental (PDB) structures, the B-factor (temperature factor) quantifies the positional spread of each atom in the crystal — a combination of thermal vibration and static disorder — in units of Å². High B-factors mark flexible loops or poorly resolved regions; low B-factors mark the rigid, well-ordered core.

mmCIF coordinates. The mmCIF block holds the 3D Cartesian coordinates of each backbone atom (N, Cα, C, O) in ångströms. mmCIF is the PDB's canonical archive format — a tagged-loop text representation of the atomic model.

InterPro / GO / CATH / organism. Functional annotations link the protein to curated databases. InterPro entries identify conserved domains and families by matching the sequence against member-database signatures (Pfam, PROSITE, CDD, …). Gene Ontology (GO) terms describe molecular function, biological process, and cellular component in a controlled vocabulary. CATH places the structure in a hierarchical fold classification (Class/Architecture/Topology/Homologous-superfamily). The organism is the source species.

Rendered structure images. Structure images are PyMOL renders from six orthogonal camera directions. Cartoon representation draws helices as coils and strands as arrows; sticks shows the backbone as bonds; surface shows the solvent-excluded envelope. Rainbow coloring maps sequence position to hue (blue→red, N→C); chain coloring assigns a distinct color per polypeptide.

Sequence. This is the polypeptide sequence — one letter per residue, N-terminus first. Length ranges from a few dozen residues for small domains to 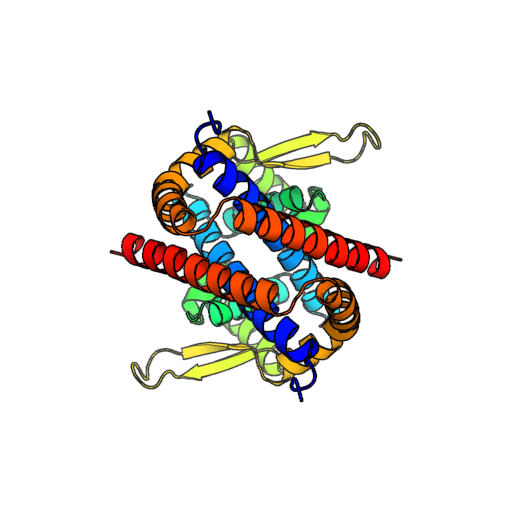over a thousand for large multi-domain proteins.

Secondary structure (8-state, DSSP). The SS8 string is DSSP's per-residue secondary-structure call. α-helix (H) means an i→i+4 H-bond ladder; β-strand (E) means the residue participates in a β-sheet; 3₁₀ (G) and π (I) are tighter and wider helices; T/S are turns/bends; '-' is loop.

Nearest PDB structures. Structural nearest neighbors (via Foldseek easy-search vs the PDB). Reported per hit: target PDB id, E-value, and alignment TM-score. A TM-score above ~0.5 is the conventional threshold for 'same fold'.